Protein AF-0000000076956324 (afdb_homodimer)

pLDDT: mean 76.53, std 20.93, range [26.02, 95.88]

Organism: Aegilops tauschii subsp. strangulata (NCBI:txid200361)

Secondary structure (DSSP, 8-state):
-HHHHHHHHHTTPPP--S---S-----SSTHHHHHHHHHHHHHH-SS--HHHHHHHHHH-SSHHHHHHHHHH-S---HHHHHHHHHHHHHTT-HHHHHHHHHTS-GGG-SHHHHHHHHHHHHHTT-HHHHHHHHHH-/-HHHHHHHHHTTPPP------S-----SSTHHHHHHHHHHHHHH-SS--HHHHHHHHHH-SSHHHHHHHHHH-S---HHHHHHHHHHHHHTT-HHHHHHHHHTS-GGG-SHHHHHHHHHHHHHTT-HHHHHHHHHH-

Structure (mmCIF, N/CA/C/O backbone):
data_AF-0000000076956324-model_v1
#
loop_
_entity.id
_entity.type
_entity.pdbx_description
1 polymer 'Pentatricopeptide repeat-containing protein'
#
loop_
_atom_site.group_PDB
_atom_site.id
_atom_site.type_symbol
_atom_site.label_atom_id
_atom_site.label_alt_id
_atom_site.label_comp_id
_atom_site.label_asym_id
_atom_site.label_entity_id
_atom_site.label_seq_id
_atom_site.pdbx_PDB_ins_code
_atom_site.Cartn_x
_atom_site.Cartn_y
_atom_site.Cartn_z
_atom_site.occupancy
_atom_site.B_iso_or_equiv
_atom_site.auth_seq_id
_atom_site.auth_comp_id
_atom_site.auth_asym_id
_atom_site.auth_atom_id
_atom_site.pdbx_PDB_model_num
ATOM 1 N N . MET A 1 1 ? 14.625 23.344 3.451 1 30.69 1 MET A N 1
ATOM 2 C CA . MET A 1 1 ? 14.039 24.391 4.301 1 30.69 1 MET A CA 1
ATOM 3 C C . MET A 1 1 ? 12.781 24.969 3.664 1 30.69 1 MET A C 1
ATOM 5 O O . MET A 1 1 ? 11.766 25.156 4.344 1 30.69 1 MET A O 1
ATOM 9 N N . ALA A 1 2 ? 12.984 25.188 2.475 1 39.03 2 ALA A N 1
ATOM 10 C CA . ALA A 1 2 ? 11.953 25.906 1.737 1 39.03 2 ALA A CA 1
ATOM 11 C C . ALA A 1 2 ? 10.688 25.078 1.58 1 39.03 2 ALA A C 1
ATOM 13 O O . ALA A 1 2 ? 9.578 25.594 1.67 1 39.03 2 ALA A O 1
ATOM 14 N N . SER A 1 3 ? 11.016 23.859 1.532 1 41.19 3 SER A N 1
ATOM 15 C CA . SER A 1 3 ? 9.938 22.938 1.169 1 41.19 3 SER A CA 1
ATOM 16 C C . SER A 1 3 ? 8.969 22.719 2.328 1 41.19 3 SER A C 1
ATOM 18 O O . SER A 1 3 ? 7.754 22.734 2.133 1 41.19 3 SER A O 1
ATOM 20 N N . ARG A 1 4 ? 9.477 22.594 3.629 1 45.56 4 ARG A N 1
ATOM 21 C CA . ARG A 1 4 ? 8.633 22.562 4.82 1 45.56 4 ARG A CA 1
ATOM 22 C C . ARG A 1 4 ? 7.832 23.859 4.949 1 45.56 4 ARG A C 1
ATOM 24 O O . ARG A 1 4 ? 6.637 23.828 5.25 1 45.56 4 ARG A O 1
ATOM 31 N N . ALA A 1 5 ? 8.594 24.906 4.734 1 45.72 5 ALA A N 1
ATOM 32 C CA . ALA A 1 5 ? 7.965 26.219 4.82 1 45.72 5 ALA A CA 1
ATOM 33 C C . ALA A 1 5 ? 6.812 26.344 3.826 1 45.72 5 ALA A C 1
ATOM 35 O O . ALA A 1 5 ? 5.754 26.875 4.156 1 45.72 5 ALA A O 1
ATOM 36 N N . LEU A 1 6 ? 7.133 25.734 2.744 1 44.88 6 LEU A N 1
ATOM 37 C CA . LEU A 1 6 ? 6.113 25.844 1.709 1 44.88 6 LEU A CA 1
ATOM 38 C C . LEU A 1 6 ? 4.895 24.984 2.047 1 44.88 6 LEU A C 1
ATOM 40 O O . LEU A 1 6 ? 3.756 25.438 1.882 1 44.88 6 LEU A O 1
ATOM 44 N N . ALA A 1 7 ? 5.105 23.828 2.574 1 49.72 7 ALA A N 1
ATOM 45 C CA . ALA A 1 7 ? 3.963 23 2.963 1 49.72 7 ALA A CA 1
ATOM 46 C C . ALA A 1 7 ? 3.146 23.688 4.059 1 49.72 7 ALA A C 1
ATOM 48 O O . ALA A 1 7 ? 1.917 23.75 3.977 1 49.72 7 ALA A O 1
ATOM 49 N N . ARG A 1 8 ? 3.896 24.203 4.973 1 51.28 8 ARG A N 1
ATOM 50 C CA . ARG A 1 8 ? 3.221 24.922 6.047 1 51.28 8 ARG A CA 1
ATOM 51 C C . ARG A 1 8 ? 2.504 26.156 5.52 1 51.28 8 ARG A C 1
ATOM 53 O O . ARG A 1 8 ? 1.383 26.453 5.934 1 51.28 8 ARG A O 1
ATOM 60 N N . ALA A 1 9 ? 3.264 26.703 4.676 1 50.59 9 ALA A N 1
ATOM 61 C CA . ALA A 1 9 ? 2.66 27.906 4.109 1 50.59 9 ALA A CA 1
ATOM 62 C C . ALA A 1 9 ? 1.392 27.578 3.33 1 50.59 9 ALA A C 1
ATOM 64 O O . ALA A 1 9 ? 0.42 28.328 3.355 1 50.59 9 ALA A O 1
ATOM 65 N N . ALA A 1 10 ? 1.437 26.5 2.775 1 54.19 10 ALA A N 1
ATOM 66 C CA . ALA A 1 10 ? 0.284 26.125 1.961 1 54.19 10 ALA A CA 1
ATOM 67 C C . ALA A 1 10 ? -0.959 25.938 2.824 1 54.19 10 ALA A C 1
ATOM 69 O O . ALA A 1 10 ? -2.08 26.188 2.375 1 54.19 10 ALA A O 1
ATOM 70 N N . TRP A 1 11 ? -0.684 25.641 4.078 1 56.22 11 TRP A N 1
ATOM 71 C CA . TRP A 1 11 ? -1.81 25.547 5 1 56.22 11 TRP A CA 1
ATOM 72 C C . TRP A 1 11 ? -1.895 26.781 5.895 1 56.22 11 TRP A C 1
ATOM 74 O O . TRP A 1 11 ? -2.641 26.797 6.875 1 56.22 11 TRP A O 1
ATOM 84 N N . GLY A 1 12 ? -1.084 27.812 5.469 1 51.78 12 GLY A N 1
ATOM 85 C CA . GLY A 1 12 ? -1.039 29.031 6.273 1 51.78 12 GLY A CA 1
ATOM 86 C C . GLY A 1 12 ? -0.37 28.828 7.617 1 51.78 12 GLY A C 1
ATOM 87 O O . GLY A 1 12 ? -0.693 29.516 8.586 1 51.78 12 GLY A O 1
ATOM 88 N N . LEU A 1 13 ? 0.337 27.734 7.586 1 51.84 13 LEU A N 1
ATOM 89 C CA . LEU A 1 13 ? 0.916 27.469 8.898 1 51.84 13 LEU A CA 1
ATOM 90 C C . LEU A 1 13 ? 2.264 28.156 9.047 1 51.84 13 LEU A C 1
ATOM 92 O O . LEU A 1 13 ? 2.973 28.375 8.062 1 51.84 13 LEU A O 1
ATOM 96 N N . PRO A 1 14 ? 2.611 28.672 10.312 1 46.62 14 PRO A N 1
ATOM 97 C CA . PRO A 1 14 ? 3.898 29.312 10.578 1 46.62 14 PRO A CA 1
ATOM 98 C C . PRO A 1 14 ? 5.086 28.375 10.352 1 46.62 14 PRO A C 1
ATOM 100 O O . PRO A 1 14 ? 4.918 27.156 10.32 1 46.62 14 PRO A O 1
ATOM 103 N N . PRO A 1 15 ? 6.262 28.938 9.984 1 45.59 15 PRO A N 1
ATOM 104 C CA . PRO A 1 15 ? 7.473 28.125 9.797 1 45.59 15 PRO A CA 1
ATOM 105 C C . PRO A 1 15 ? 7.73 27.172 10.945 1 45.59 15 PRO A C 1
ATOM 107 O O . PRO A 1 15 ? 7.367 27.453 12.094 1 45.59 15 PRO A O 1
ATOM 110 N N . PRO A 1 16 ? 7.875 25.875 10.562 1 40.66 16 PRO A N 1
ATOM 111 C CA . PRO A 1 16 ? 8.117 25 11.711 1 40.66 16 PRO A CA 1
ATOM 112 C C . PRO A 1 16 ? 9.133 25.594 12.688 1 40.66 16 PRO A C 1
ATOM 114 O O . PRO A 1 16 ? 10 26.375 12.289 1 40.66 16 PRO A O 1
ATOM 117 N N . SER A 1 17 ? 8.945 25.672 13.883 1 34.75 17 SER A N 1
ATOM 118 C CA . SER A 1 17 ? 10.062 25.922 14.789 1 34.75 17 SER A CA 1
ATOM 119 C 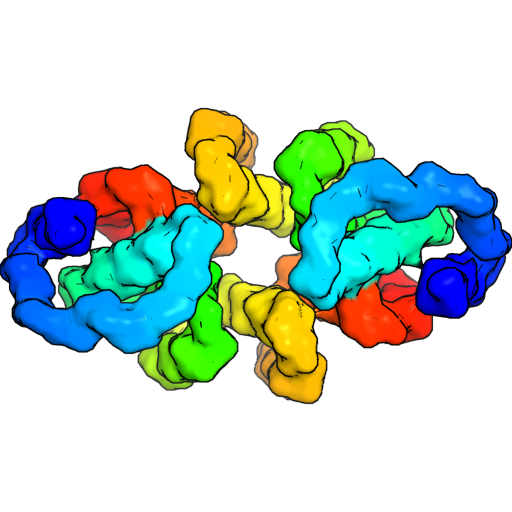C . SER A 1 17 ? 11.297 25.125 14.383 1 34.75 17 SER A C 1
ATOM 121 O O . SER A 1 17 ? 11.18 24.094 13.734 1 34.75 17 SER A O 1
ATOM 123 N N . PRO A 1 18 ? 12.547 25.75 14.484 1 30.91 18 PRO A N 1
ATOM 124 C CA . PRO A 1 18 ? 13.82 25.078 14.188 1 30.91 18 PRO A CA 1
ATOM 125 C C . PRO A 1 18 ? 13.82 23.609 14.586 1 30.91 18 PRO A C 1
ATOM 127 O O . PRO A 1 18 ? 14.883 22.984 14.625 1 30.91 18 PRO A O 1
ATOM 130 N N . PRO A 1 19 ? 12.961 22.938 14.742 1 31.84 19 PRO A N 1
ATOM 131 C CA . PRO A 1 19 ? 13.258 21.703 15.484 1 31.84 19 PRO A CA 1
ATOM 132 C C . PRO A 1 19 ? 14.516 21 14.977 1 31.84 19 PRO A C 1
ATOM 134 O O . PRO A 1 19 ? 15.047 21.359 13.922 1 31.84 19 PRO A O 1
ATOM 137 N N . ALA A 1 20 ? 14.719 19.453 15.344 1 27.98 20 ALA A N 1
ATOM 138 C CA . ALA A 1 20 ? 15.68 18.359 15.172 1 27.98 20 ALA A CA 1
ATOM 139 C C . ALA A 1 20 ? 15.945 18.094 13.695 1 27.98 20 ALA A C 1
ATOM 141 O O . ALA A 1 20 ? 15.094 17.531 13 1 27.98 20 ALA A O 1
ATOM 142 N N . SER A 1 21 ? 16.312 18.797 12.781 1 28.28 21 SER A N 1
ATOM 143 C CA . SER A 1 21 ? 17 18.844 11.492 1 28.28 21 SER A CA 1
ATOM 144 C C . SER A 1 21 ? 17.828 17.594 11.25 1 28.28 21 SER A C 1
ATOM 146 O O . SER A 1 21 ? 17.891 17.094 10.125 1 28.28 21 SER A O 1
ATOM 148 N N . LYS A 1 22 ? 18.812 17.328 12.109 1 28.12 22 LYS A N 1
ATOM 149 C CA . LYS A 1 22 ? 19.984 16.469 12.078 1 28.12 22 LYS A CA 1
ATOM 150 C C . LYS A 1 22 ? 19.578 14.992 12.016 1 28.12 22 LYS A C 1
ATOM 152 O O . LYS A 1 22 ? 20.375 14.133 11.664 1 28.12 22 LYS A O 1
ATOM 157 N N . ALA A 1 23 ? 18.781 14.641 13.094 1 26.02 23 ALA A N 1
ATOM 158 C CA . ALA A 1 23 ? 18.875 13.219 13.422 1 26.02 23 ALA A CA 1
ATOM 159 C C . ALA A 1 23 ? 18.438 12.352 12.234 1 26.02 23 ALA A C 1
ATOM 161 O O . ALA A 1 23 ? 18.375 11.125 12.344 1 26.02 23 ALA A O 1
ATOM 162 N N . LEU A 1 24 ? 17.422 12.875 11.508 1 27.08 24 LEU A N 1
ATOM 163 C CA . LEU A 1 24 ? 17.047 11.75 10.664 1 27.08 24 LEU A CA 1
ATOM 164 C C . LEU A 1 24 ? 18.203 11.344 9.758 1 27.08 24 LEU A C 1
ATOM 166 O O . LEU A 1 24 ? 18.672 12.141 8.945 1 27.08 24 LEU A O 1
ATOM 170 N N . GLY A 1 25 ? 19.188 11.047 10.266 1 28.06 25 GLY A N 1
ATOM 171 C CA . GLY A 1 25 ? 20.219 10.227 9.648 1 28.06 25 GLY A CA 1
ATOM 172 C C . GLY A 1 25 ? 19.766 9.578 8.352 1 28.06 25 GLY A C 1
ATOM 173 O O . GLY A 1 25 ? 20.094 8.422 8.086 1 28.06 25 GLY A O 1
ATOM 174 N N . VAL A 1 26 ? 18.672 10.016 7.898 1 31.19 26 VAL A N 1
ATOM 175 C CA . VAL A 1 26 ? 18.047 9.297 6.789 1 31.19 26 VAL A CA 1
ATOM 176 C C . VAL A 1 26 ? 19.047 9.156 5.641 1 31.19 26 VAL A C 1
ATOM 178 O O . VAL A 1 26 ? 19.75 10.109 5.312 1 31.19 26 VAL A O 1
ATOM 181 N N . ASN A 1 27 ? 19.531 8.172 5.441 1 31.69 27 ASN A N 1
ATOM 182 C CA . ASN A 1 27 ? 20.312 7.832 4.262 1 31.69 27 ASN A CA 1
ATOM 183 C C . ASN A 1 27 ? 19.812 8.555 3.018 1 31.69 27 ASN A C 1
ATOM 185 O O . ASN A 1 27 ? 18.609 8.789 2.877 1 31.69 27 ASN A O 1
ATOM 189 N N . ASP A 1 28 ? 20.562 9.422 2.344 1 33.44 28 ASP A N 1
ATOM 190 C CA . ASP A 1 28 ? 20.562 10.25 1.141 1 33.44 28 ASP A CA 1
ATOM 191 C C . ASP A 1 28 ? 19.688 9.633 0.048 1 33.44 28 ASP A C 1
ATOM 193 O O . ASP A 1 28 ? 19.797 10.008 -1.122 1 33.44 28 ASP A O 1
ATOM 197 N N . ASP A 1 29 ? 19.266 8.398 0.159 1 36.59 29 ASP A N 1
ATOM 198 C CA . ASP A 1 29 ? 18.641 7.988 -1.094 1 36.59 29 ASP A CA 1
ATOM 199 C C . ASP A 1 29 ? 17.297 8.68 -1.288 1 36.59 29 ASP A C 1
ATOM 201 O O . ASP A 1 29 ? 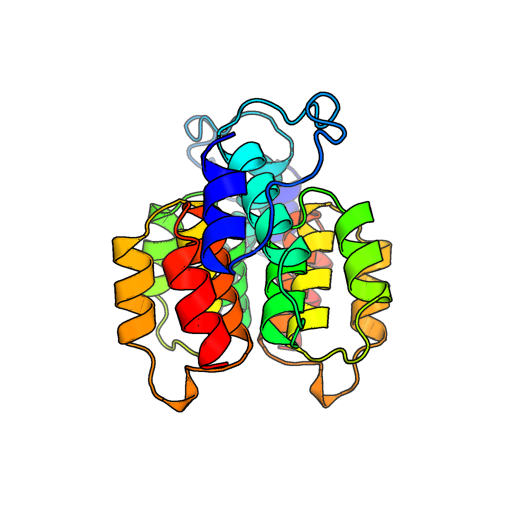16.422 8.586 -0.43 1 36.59 29 ASP A O 1
ATOM 205 N N . GLY A 1 30 ? 17.297 10.102 -1.76 1 46.28 30 GLY A N 1
ATOM 206 C CA . GLY A 1 30 ? 16.234 10.992 -2.199 1 46.28 30 GLY A CA 1
ATOM 207 C C . GLY A 1 30 ? 14.867 10.586 -1.694 1 46.28 30 GLY A C 1
ATOM 208 O O . GLY A 1 30 ? 13.977 11.422 -1.531 1 46.28 30 GLY A O 1
ATOM 209 N N . LYS A 1 31 ? 14.68 9.336 -1.238 1 55.47 31 LYS A N 1
ATOM 210 C CA . LYS A 1 31 ? 13.422 8.805 -0.719 1 55.47 31 LYS A CA 1
ATOM 211 C C . LYS A 1 31 ? 13.164 9.289 0.705 1 55.47 31 LYS A C 1
ATOM 213 O O . LYS A 1 31 ? 12.047 9.68 1.043 1 55.47 31 LYS A O 1
ATOM 218 N N . SER A 1 32 ? 14.062 9.375 1.512 1 61.38 32 SER A N 1
ATOM 219 C CA . SER A 1 32 ? 13.93 9.742 2.918 1 61.38 32 SER A CA 1
ATOM 220 C C . SER A 1 32 ? 13.555 11.211 3.072 1 61.38 32 SER A C 1
ATOM 222 O O . SER A 1 32 ? 12.719 11.562 3.91 1 61.38 32 SER A O 1
ATOM 224 N N . GLY A 1 33 ? 14.062 11.938 2.219 1 63.25 33 GLY A N 1
ATOM 225 C CA . GLY A 1 33 ? 13.742 13.359 2.311 1 63.25 33 GLY A CA 1
ATOM 226 C C . GLY A 1 33 ? 12.305 13.672 1.963 1 63.25 33 GLY A C 1
ATOM 227 O O . GLY A 1 33 ? 11.664 14.492 2.625 1 63.25 33 GLY A O 1
ATOM 228 N N . GLN A 1 34 ? 11.852 12.93 1.077 1 73.75 34 GLN A N 1
ATOM 229 C CA . GLN A 1 34 ? 10.477 13.133 0.643 1 73.75 34 GLN A CA 1
ATOM 230 C C . GLN A 1 34 ? 9.484 12.68 1.713 1 73.75 34 GLN A C 1
ATOM 232 O O . GLN A 1 34 ? 8.477 13.352 1.959 1 73.75 34 GLN A O 1
ATOM 237 N N . ALA A 1 35 ? 9.758 11.664 2.324 1 74.12 35 ALA A N 1
ATOM 238 C CA . ALA A 1 35 ? 8.906 11.156 3.4 1 74.12 35 ALA A CA 1
ATOM 239 C C . ALA A 1 35 ? 8.875 12.125 4.578 1 74.12 35 ALA A C 1
ATOM 241 O O . ALA A 1 35 ? 7.824 12.352 5.18 1 74.12 35 ALA A O 1
ATOM 242 N N . GLU A 1 36 ? 10.008 12.68 4.852 1 75.38 36 GLU A N 1
ATOM 243 C CA . GLU A 1 36 ? 10.07 13.633 5.949 1 75.38 36 GLU A CA 1
ATOM 244 C C . GLU A 1 36 ? 9.266 14.891 5.633 1 75.38 36 GLU A C 1
ATOM 246 O O . GLU A 1 36 ? 8.57 15.422 6.5 1 75.38 36 GLU A O 1
ATOM 251 N N . ARG A 1 37 ? 9.398 15.297 4.48 1 75.69 37 ARG A N 1
ATOM 252 C CA . ARG A 1 37 ? 8.633 16.469 4.062 1 75.69 37 ARG A CA 1
ATOM 253 C C . ARG A 1 37 ? 7.137 16.172 4.082 1 75.69 37 ARG A C 1
ATOM 255 O O . ARG A 1 37 ? 6.34 17.031 4.469 1 75.69 37 ARG A O 1
ATOM 262 N N . ALA A 1 38 ? 6.82 15.047 3.672 1 80.81 38 ALA A N 1
ATOM 263 C CA . ALA A 1 38 ? 5.418 14.633 3.691 1 80.81 38 ALA A CA 1
ATOM 264 C C . ALA A 1 38 ? 4.859 14.656 5.113 1 80.81 38 ALA A C 1
ATOM 266 O O . ALA A 1 38 ? 3.76 15.164 5.344 1 80.81 38 ALA A O 1
ATOM 267 N N . LEU A 1 39 ? 5.637 14.266 6.059 1 85.06 39 LEU A N 1
ATOM 268 C CA . LEU A 1 39 ? 5.168 14.188 7.438 1 85.06 39 LEU A CA 1
ATOM 269 C C . LEU A 1 39 ? 5.133 15.562 8.086 1 85.06 39 LEU A C 1
ATOM 271 O O . LEU A 1 39 ? 4.328 15.812 8.984 1 85.06 39 LEU A O 1
ATOM 275 N N . ASP A 1 40 ? 5.98 16.422 7.574 1 82.81 40 ASP A N 1
ATOM 276 C CA . ASP A 1 40 ? 5.914 17.812 8.023 1 82.81 40 ASP A CA 1
ATOM 277 C C . ASP A 1 40 ? 4.57 18.438 7.66 1 82.81 40 ASP A C 1
ATOM 279 O O . ASP A 1 40 ? 3.992 19.172 8.453 1 82.81 40 ASP A O 1
ATOM 283 N N . LEU A 1 41 ? 4.18 18.141 6.477 1 81.31 41 LEU A N 1
ATOM 284 C CA . LEU A 1 41 ? 2.887 18.656 6.043 1 81.31 41 LEU A CA 1
ATOM 285 C C . LEU A 1 41 ? 1.756 18.062 6.871 1 81.31 41 LEU A C 1
ATOM 287 O O . LEU A 1 41 ? 0.828 18.766 7.27 1 81.31 41 LEU A O 1
ATOM 291 N N . PHE A 1 42 ? 1.817 16.875 7.145 1 87.19 42 PHE A N 1
ATOM 292 C CA . PHE A 1 42 ? 0.83 16.203 7.984 1 87.19 42 PHE A CA 1
ATOM 293 C C . PHE A 1 42 ? 0.75 16.859 9.359 1 87.19 42 PHE A C 1
ATOM 295 O O . PHE A 1 42 ? -0.344 17.109 9.867 1 87.19 42 PHE A O 1
ATOM 302 N N . ASP A 1 43 ? 1.877 17.125 9.867 1 85.81 43 ASP A N 1
ATOM 303 C CA . ASP A 1 43 ? 1.927 17.719 11.203 1 85.81 43 ASP A CA 1
ATOM 304 C C . ASP A 1 43 ? 1.331 19.125 11.195 1 85.81 43 ASP A C 1
ATOM 306 O O . ASP A 1 43 ? 0.733 19.547 12.188 1 85.81 43 ASP A O 1
ATOM 310 N N . ALA A 1 44 ? 1.441 19.719 10.102 1 82.19 44 ALA A N 1
ATOM 311 C CA . ALA A 1 44 ? 1.001 21.109 9.992 1 82.19 44 ALA A CA 1
ATOM 312 C C . ALA A 1 44 ? -0.494 21.188 9.695 1 82.19 44 ALA A C 1
ATOM 314 O O . ALA A 1 44 ? -1.099 22.266 9.805 1 82.19 44 ALA A O 1
ATOM 315 N N . MET A 1 45 ? -1.14 20.125 9.398 1 82 45 MET A N 1
ATOM 316 C CA . MET A 1 45 ? -2.566 20.141 9.094 1 82 45 MET A CA 1
ATOM 317 C C . MET A 1 45 ? -3.389 20.453 10.336 1 82 45 MET A C 1
ATOM 319 O O . MET A 1 45 ? -3.143 19.906 11.414 1 82 45 MET A O 1
ATOM 323 N N . PRO A 1 46 ? -4.27 21.375 10.18 1 77.38 46 PRO A N 1
ATOM 324 C CA . PRO A 1 46 ? -5.066 21.781 11.344 1 77.38 46 PRO A CA 1
ATOM 325 C C . PRO A 1 46 ? -5.973 20.672 11.852 1 77.38 46 PRO A C 1
ATOM 327 O O . PRO A 1 46 ? -6.195 20.547 13.055 1 77.38 46 PRO A O 1
ATOM 330 N N . SER A 1 47 ? -6.57 19.984 10.984 1 83.19 47 SER A N 1
ATOM 331 C CA . SER A 1 47 ? -7.383 18.812 11.281 1 83.19 47 SER A CA 1
ATOM 332 C C . SER A 1 47 ? -6.969 17.625 10.422 1 83.19 47 SER A C 1
ATOM 334 O O . SER A 1 47 ? -6.574 17.781 9.266 1 83.19 47 SER A O 1
ATOM 336 N N . LYS A 1 48 ? -6.93 16.547 11.125 1 86.62 48 LYS A N 1
ATOM 337 C CA . LYS A 1 48 ? -6.531 15.344 10.414 1 86.62 48 LYS A CA 1
ATOM 338 C C . LYS A 1 48 ? -7.719 14.398 10.219 1 86.62 48 LYS A C 1
ATOM 340 O O . LYS A 1 48 ? -8.258 13.867 11.195 1 86.62 48 LYS A O 1
ATOM 345 N N . ASN A 1 49 ? -8.125 14.344 8.984 1 87.56 49 ASN A N 1
ATOM 346 C CA . ASN A 1 49 ? -9.164 13.359 8.695 1 87.56 49 ASN A CA 1
ATOM 347 C C . ASN A 1 49 ? -8.578 11.977 8.43 1 87.56 49 ASN A C 1
ATOM 349 O O . ASN A 1 49 ? -7.371 11.773 8.578 1 87.56 49 ASN A O 1
ATOM 353 N N . GLN A 1 50 ? -9.398 11.023 8.055 1 90.06 50 GLN A N 1
ATOM 354 C CA . GLN A 1 50 ? -8.945 9.641 7.895 1 90.06 50 GLN A CA 1
ATOM 355 C C . GLN A 1 50 ? -7.941 9.523 6.754 1 90.06 50 GLN A C 1
ATOM 357 O O . GLN A 1 50 ? -6.969 8.773 6.852 1 90.06 50 GLN A O 1
ATOM 362 N N . VAL A 1 51 ? -8.188 10.25 5.719 1 91.19 51 VAL A N 1
ATOM 363 C CA . VAL A 1 51 ? -7.316 10.18 4.551 1 91.19 51 VAL A CA 1
ATOM 364 C C . VAL A 1 51 ? -5.934 10.734 4.906 1 91.19 51 VAL A C 1
ATOM 366 O O . VAL A 1 51 ? -4.914 10.148 4.531 1 91.19 51 VAL A O 1
ATOM 369 N N . ALA A 1 52 ? -5.891 11.805 5.676 1 89.44 52 ALA A N 1
ATOM 370 C CA . ALA A 1 52 ? -4.625 12.406 6.086 1 89.44 52 ALA A CA 1
ATOM 371 C C . ALA A 1 52 ? -3.842 11.461 6.996 1 89.44 52 ALA A C 1
ATOM 373 O O . ALA A 1 52 ? -2.627 11.312 6.852 1 89.44 52 ALA A O 1
ATOM 374 N N . TRP A 1 53 ? -4.555 10.828 7.887 1 93.12 53 TRP A N 1
ATOM 375 C CA . TRP A 1 53 ? -3.912 9.867 8.773 1 93.12 53 TRP A CA 1
ATOM 376 C C . TRP A 1 53 ? -3.344 8.695 7.984 1 93.12 53 TRP A C 1
ATOM 378 O O . TRP A 1 53 ? -2.209 8.273 8.219 1 93.12 53 TRP A O 1
ATOM 388 N N . ASN A 1 54 ? -4.133 8.211 7.059 1 92.31 54 ASN A N 1
ATOM 389 C CA . ASN A 1 54 ? -3.652 7.098 6.246 1 92.31 54 ASN A CA 1
ATOM 390 C C . ASN A 1 54 ? -2.451 7.5 5.398 1 92.31 54 ASN A C 1
ATOM 392 O O . ASN A 1 54 ? -1.533 6.703 5.195 1 92.31 54 ASN A O 1
ATOM 396 N N . ALA A 1 55 ? -2.451 8.703 4.891 1 91.56 55 ALA A N 1
ATOM 397 C CA . ALA A 1 55 ? -1.297 9.195 4.141 1 91.56 55 ALA A CA 1
ATOM 398 C C . ALA A 1 55 ? -0.058 9.273 5.027 1 91.56 55 ALA A C 1
ATOM 400 O O . ALA A 1 55 ? 1.05 8.961 4.582 1 91.56 55 ALA A O 1
ATOM 401 N N . ALA A 1 56 ? -0.244 9.688 6.25 1 92.44 56 ALA A N 1
ATOM 402 C CA . ALA A 1 56 ? 0.871 9.727 7.195 1 92.44 56 ALA A CA 1
ATOM 403 C C . ALA A 1 56 ? 1.435 8.336 7.445 1 92.44 56 ALA A C 1
ATOM 405 O O . ALA A 1 56 ? 2.65 8.156 7.555 1 92.44 56 ALA A O 1
ATOM 406 N N . LEU A 1 57 ? 0.557 7.324 7.547 1 93.88 57 LEU A N 1
ATOM 407 C CA . LEU A 1 57 ? 0.998 5.945 7.711 1 93.88 57 LEU A CA 1
ATOM 408 C C . LEU A 1 57 ? 1.845 5.5 6.527 1 93.88 57 LEU A C 1
ATOM 410 O O . LEU A 1 57 ? 2.912 4.906 6.707 1 93.88 57 LEU A O 1
ATOM 414 N N . VAL A 1 58 ? 1.391 5.82 5.316 1 91.38 58 VAL A N 1
ATOM 415 C CA . VAL A 1 58 ? 2.068 5.445 4.082 1 91.38 58 VAL A CA 1
ATOM 416 C C . VAL A 1 58 ? 3.457 6.078 4.039 1 91.38 58 VAL A C 1
ATOM 418 O O . VAL A 1 58 ? 4.418 5.457 3.578 1 91.38 58 VAL A O 1
ATOM 421 N N . ASP A 1 59 ? 3.623 7.277 4.57 1 88.12 59 ASP A N 1
ATOM 422 C CA . ASP A 1 59 ? 4.844 8.062 4.391 1 88.12 59 ASP A CA 1
ATOM 423 C C . ASP A 1 59 ? 5.738 7.969 5.621 1 88.12 59 ASP A C 1
ATOM 425 O O . ASP A 1 59 ? 6.82 8.562 5.652 1 88.12 59 ASP A O 1
ATOM 429 N N . ALA A 1 60 ? 5.16 7.141 6.59 1 88.81 60 ALA A N 1
ATOM 430 C CA . ALA A 1 60 ? 5.992 6.949 7.777 1 88.81 60 ALA A CA 1
ATOM 431 C C . ALA A 1 60 ? 7.332 6.316 7.41 1 88.81 60 ALA A C 1
ATOM 433 O O . ALA A 1 60 ? 7.379 5.305 6.707 1 88.81 60 ALA A O 1
ATOM 434 N N . GLY A 1 61 ? 8.391 6.809 7.785 1 79.38 61 GLY A N 1
ATOM 435 C CA . GLY A 1 61 ? 9.727 6.344 7.43 1 79.38 61 GLY A CA 1
ATOM 436 C C . GLY A 1 61 ? 10.203 5.188 8.289 1 79.38 61 GLY A C 1
ATOM 437 O O . GLY A 1 61 ? 11.156 4.492 7.93 1 79.38 61 GLY A O 1
ATOM 438 N N . ARG A 1 62 ? 9.602 5.047 9.484 1 85.44 62 ARG A N 1
ATOM 439 C CA . ARG A 1 62 ? 9.984 3.977 10.398 1 85.44 62 ARG A CA 1
ATOM 440 C C . ARG A 1 62 ? 8.75 3.262 10.945 1 85.44 62 ARG A C 1
ATOM 442 O O . ARG A 1 62 ? 7.691 3.869 11.102 1 85.44 62 ARG A O 1
ATOM 449 N N . THR A 1 63 ? 8.992 2.01 11.211 1 89.31 63 THR A N 1
ATOM 450 C CA . THR A 1 63 ? 7.918 1.191 11.758 1 89.31 63 THR A CA 1
ATOM 451 C C . THR A 1 63 ? 7.387 1.795 13.055 1 89.31 63 THR A C 1
ATOM 453 O O . THR A 1 63 ? 6.172 1.851 13.266 1 89.31 63 THR A O 1
ATOM 456 N N . GLU A 1 64 ? 8.266 2.273 13.906 1 90.94 64 GLU A N 1
ATOM 457 C CA . GLU A 1 64 ? 7.859 2.848 15.188 1 90.94 64 GLU A CA 1
ATOM 458 C C . GLU A 1 64 ? 7.012 4.098 14.984 1 90.94 64 GLU A C 1
ATOM 460 O O . GLU A 1 64 ? 6.062 4.34 15.734 1 90.94 64 GLU A O 1
ATOM 465 N N . GLN A 1 65 ? 7.328 4.832 14.062 1 91.25 65 GLN A N 1
ATOM 466 C CA . GLN A 1 65 ? 6.562 6.031 13.75 1 91.25 65 GLN A CA 1
ATOM 467 C C . GLN A 1 65 ? 5.172 5.676 13.227 1 91.25 65 GLN A C 1
ATOM 469 O O . GLN A 1 65 ? 4.176 6.281 13.625 1 91.25 65 GLN A O 1
ATOM 474 N N . ALA A 1 66 ? 5.117 4.711 12.383 1 94.38 66 ALA A N 1
ATOM 475 C CA . ALA A 1 66 ? 3.834 4.262 11.859 1 94.38 66 ALA A CA 1
ATOM 476 C C . ALA A 1 66 ? 2.941 3.719 12.969 1 94.38 66 ALA A C 1
ATOM 478 O O . ALA A 1 66 ? 1.743 4.004 13.008 1 94.38 66 ALA A O 1
ATOM 479 N N . LEU A 1 67 ? 3.57 2.986 13.883 1 94.94 67 LEU A N 1
ATOM 480 C CA . LEU A 1 67 ? 2.822 2.436 15.008 1 94.94 67 LEU A CA 1
ATOM 481 C C . LEU A 1 67 ? 2.283 3.549 15.898 1 94.94 67 LEU A C 1
ATOM 483 O O . LEU A 1 67 ? 1.167 3.453 16.406 1 94.94 67 LEU A O 1
ATOM 487 N N . SER A 1 68 ? 3.057 4.555 16.078 1 95.19 68 SER A N 1
ATOM 488 C CA . SER A 1 68 ? 2.611 5.703 16.859 1 95.19 68 SER A CA 1
ATOM 489 C C . SER A 1 68 ? 1.432 6.402 16.203 1 95.19 68 SER A C 1
ATOM 491 O O . SER A 1 68 ? 0.436 6.715 16.859 1 95.19 68 SER A O 1
ATOM 493 N N . PHE A 1 69 ? 1.523 6.629 14.891 1 95.12 69 PHE A N 1
ATOM 494 C CA . PHE A 1 69 ? 0.42 7.23 14.156 1 95.12 69 PHE A CA 1
ATOM 495 C C . PHE A 1 69 ? -0.834 6.371 14.258 1 95.12 69 PHE A C 1
ATOM 497 O O . PHE A 1 69 ? -1.911 6.875 14.586 1 95.12 69 PHE A O 1
ATOM 504 N N . PHE A 1 70 ? -0.637 5.109 14.062 1 95.88 70 PHE A N 1
ATOM 505 C CA . PHE A 1 70 ? -1.757 4.176 14.094 1 95.88 70 PHE A CA 1
ATOM 506 C C . PHE A 1 70 ? -2.457 4.211 15.445 1 95.88 70 PHE A C 1
ATOM 508 O O . PHE A 1 70 ? -3.688 4.18 15.516 1 95.88 70 PHE A O 1
ATOM 515 N N . SER A 1 71 ? -1.689 4.32 16.469 1 95.38 71 SER A N 1
ATOM 516 C CA . SER A 1 71 ? -2.244 4.355 17.812 1 95.38 71 SER A CA 1
ATOM 517 C C . SER A 1 71 ? -2.988 5.66 18.078 1 95.38 71 SER A C 1
ATOM 519 O O . SER A 1 71 ? -3.969 5.684 18.828 1 95.38 71 SER A O 1
ATOM 521 N N . GLU A 1 72 ? -2.625 6.707 17.5 1 94.62 72 GLU A N 1
ATOM 522 C CA . GLU A 1 72 ? -3.193 8.031 17.734 1 94.62 72 GLU A CA 1
ATOM 523 C C . GLU A 1 72 ? -4.477 8.227 16.922 1 94.62 72 GLU A C 1
ATOM 525 O O . GLU A 1 72 ? -5.277 9.109 17.234 1 94.62 72 GLU A O 1
ATOM 530 N N . MET A 1 73 ? -4.637 7.43 15.906 1 94.38 73 MET A N 1
ATOM 531 C CA . MET A 1 73 ? -5.84 7.555 15.086 1 94.38 73 MET A CA 1
ATOM 532 C C . MET A 1 73 ? -7.086 7.234 15.898 1 94.38 73 MET A C 1
ATOM 534 O O . MET A 1 73 ? -7.18 6.168 16.5 1 94.38 73 MET A O 1
ATOM 538 N N . SER A 1 74 ? -8.031 8.117 15.852 1 92.19 74 SER A N 1
ATOM 539 C CA . SER A 1 74 ? -9.266 7.922 16.594 1 92.19 74 SER A CA 1
ATOM 540 C C . SER A 1 74 ? -10.172 6.898 15.914 1 92.19 74 SER A C 1
ATOM 542 O O . SER A 1 74 ? -10.898 6.16 16.578 1 92.19 74 SER A O 1
ATOM 544 N N . LYS A 1 75 ? -10.133 6.887 14.609 1 90.88 75 LYS A N 1
ATOM 545 C CA . LYS A 1 75 ? -10.906 5.934 13.812 1 90.88 75 LYS A CA 1
ATOM 546 C C . LYS A 1 75 ? -10.016 5.219 12.797 1 90.88 75 LYS A C 1
ATOM 548 O O . LYS A 1 75 ? -9.297 5.859 12.031 1 90.88 75 LYS A O 1
ATOM 553 N N . LYS A 1 76 ? -10.086 3.93 12.953 1 90.69 76 LYS A N 1
ATOM 554 C CA . LYS A 1 76 ? -9.352 3.088 12.016 1 90.69 76 LYS A CA 1
ATOM 555 C C . LYS A 1 76 ? -10.297 2.352 11.078 1 90.69 76 LYS A C 1
ATOM 557 O O . LYS A 1 76 ? -11.359 1.878 11.492 1 90.69 76 LYS A O 1
ATOM 562 N N . ASN A 1 77 ? -9.914 2.357 9.875 1 87.44 77 ASN A N 1
ATOM 563 C CA . ASN A 1 77 ? -10.711 1.655 8.875 1 87.44 77 ASN A CA 1
ATOM 564 C C . ASN A 1 77 ? -9.859 0.67 8.078 1 87.44 77 ASN A C 1
ATOM 566 O O . ASN A 1 77 ? -8.711 0.402 8.43 1 87.44 77 ASN A O 1
ATOM 570 N N . ALA A 1 78 ? -10.422 0.089 7.082 1 87.69 78 ALA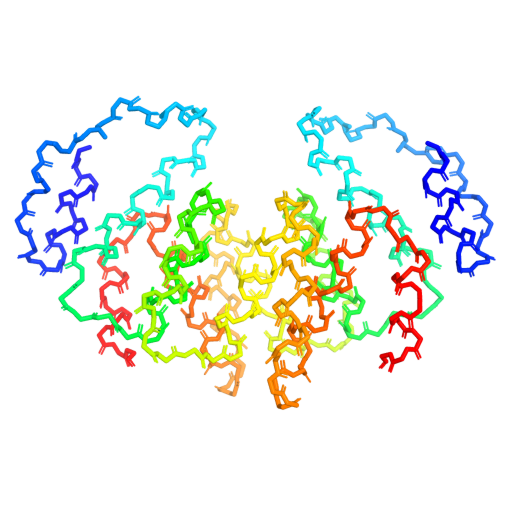 A N 1
ATOM 571 C CA . ALA A 1 78 ? -9.742 -0.945 6.305 1 87.69 78 ALA A CA 1
ATOM 572 C C . ALA A 1 78 ? -8.445 -0.417 5.703 1 87.69 78 ALA A C 1
ATOM 574 O O . ALA A 1 78 ? -7.449 -1.14 5.633 1 87.69 78 ALA A O 1
ATOM 575 N N . ALA A 1 79 ? -8.461 0.839 5.281 1 90.75 79 ALA A N 1
ATOM 576 C CA . ALA A 1 79 ? -7.266 1.439 4.695 1 90.75 79 ALA A CA 1
ATOM 577 C C . ALA A 1 79 ? -6.152 1.563 5.73 1 90.75 79 ALA A C 1
ATOM 579 O O . ALA A 1 79 ? -4.977 1.352 5.414 1 90.75 79 ALA A O 1
ATOM 580 N N . SER A 1 80 ? -6.512 1.896 6.973 1 93.44 80 SER A N 1
ATOM 581 C CA . SER A 1 80 ? -5.527 2.023 8.039 1 93.44 80 SER A CA 1
ATOM 582 C C . SER A 1 80 ? -4.828 0.693 8.312 1 93.44 80 SER A C 1
ATOM 584 O O . SER A 1 80 ? -3.598 0.626 8.336 1 93.44 80 SER A O 1
ATOM 586 N N . TYR A 1 81 ? -5.652 -0.325 8.43 1 92.62 81 TYR A N 1
ATOM 587 C CA . TYR A 1 81 ? -5.113 -1.648 8.727 1 92.62 81 TYR A CA 1
ATOM 588 C C . TYR A 1 81 ? -4.301 -2.178 7.551 1 92.62 81 TYR A C 1
ATOM 590 O O . TYR A 1 81 ? -3.217 -2.734 7.738 1 92.62 81 TYR A O 1
ATOM 598 N N . THR A 1 82 ? -4.836 -1.964 6.355 1 91.75 82 THR A N 1
ATOM 599 C CA . THR A 1 82 ? -4.133 -2.428 5.164 1 91.75 82 THR A CA 1
ATOM 600 C C . THR A 1 82 ? -2.756 -1.776 5.062 1 91.75 82 THR A C 1
ATOM 602 O O . THR A 1 82 ? -1.764 -2.453 4.789 1 91.75 82 THR A O 1
ATOM 605 N N . THR A 1 83 ? -2.73 -0.49 5.25 1 92.88 83 THR A N 1
ATOM 606 C CA . THR A 1 83 ? -1.481 0.26 5.172 1 92.88 83 THR A CA 1
ATOM 607 C C . THR A 1 83 ? -0.491 -0.227 6.227 1 92.88 83 THR A C 1
ATOM 609 O O . THR A 1 83 ? 0.695 -0.399 5.938 1 92.88 83 THR A O 1
ATOM 612 N N . MET A 1 84 ? -0.964 -0.48 7.398 1 94.06 84 MET A N 1
ATOM 613 C CA . MET A 1 84 ? -0.098 -0.92 8.492 1 94.06 84 MET A CA 1
ATOM 614 C C . MET A 1 84 ? 0.439 -2.322 8.227 1 94.06 84 MET A C 1
ATOM 616 O O . MET A 1 84 ? 1.636 -2.574 8.383 1 94.06 84 MET A O 1
ATOM 620 N N . ILE A 1 85 ? -0.468 -3.213 7.797 1 92.06 85 ILE A N 1
ATOM 621 C CA . ILE A 1 85 ? -0.047 -4.582 7.52 1 92.06 85 ILE A CA 1
ATOM 622 C C . ILE A 1 85 ? 0.973 -4.59 6.383 1 92.06 85 ILE A C 1
ATOM 624 O O . ILE A 1 85 ? 2.002 -5.266 6.469 1 92.06 85 ILE A O 1
ATOM 628 N N . GLY A 1 86 ? 0.675 -3.832 5.324 1 91 86 GLY A N 1
ATOM 629 C CA . GLY A 1 86 ? 1.625 -3.713 4.227 1 91 86 GLY A CA 1
ATOM 630 C C . GLY A 1 86 ? 2.979 -3.186 4.664 1 91 86 GLY A C 1
ATOM 631 O O . GLY A 1 86 ? 4.016 -3.727 4.281 1 91 86 GLY A O 1
ATOM 632 N N . GLY A 1 87 ? 2.969 -2.113 5.469 1 89.75 87 GLY A N 1
ATOM 633 C CA . GLY A 1 87 ? 4.207 -1.551 5.98 1 89.75 87 GLY A CA 1
ATOM 634 C C . GLY A 1 87 ? 4.988 -2.518 6.852 1 89.75 87 GLY A C 1
ATOM 635 O O . GLY A 1 87 ? 6.207 -2.631 6.723 1 89.75 87 GLY A O 1
ATOM 636 N N . LEU A 1 88 ? 4.316 -3.229 7.688 1 90.5 88 LEU A N 1
ATOM 637 C CA . LEU A 1 88 ? 4.949 -4.199 8.57 1 90.5 88 LEU A CA 1
ATOM 638 C C . LEU A 1 88 ? 5.547 -5.352 7.777 1 90.5 88 LEU A C 1
ATOM 640 O O . LEU A 1 88 ? 6.594 -5.891 8.141 1 90.5 88 LEU A O 1
ATOM 644 N N . SER A 1 89 ? 4.852 -5.688 6.684 1 85 89 SER A N 1
ATOM 645 C CA . SER A 1 89 ? 5.359 -6.734 5.801 1 85 89 SER A CA 1
ATOM 646 C C . SER A 1 89 ? 6.699 -6.34 5.191 1 85 89 SER A C 1
ATOM 648 O O . SER A 1 89 ? 7.625 -7.148 5.141 1 85 89 SER A O 1
ATOM 650 N N . HIS A 1 90 ? 6.836 -5.098 4.809 1 83.56 90 HIS A N 1
ATOM 651 C CA . HIS A 1 90 ? 8.062 -4.609 4.191 1 83.56 90 HIS A CA 1
ATOM 652 C C . HIS A 1 90 ? 9.18 -4.477 5.219 1 83.56 90 HIS A C 1
ATOM 654 O O . HIS A 1 90 ? 10.359 -4.641 4.887 1 83.56 90 HIS A O 1
ATOM 660 N N . ALA A 1 91 ? 8.75 -4.27 6.438 1 83.81 91 ALA A N 1
ATOM 661 C CA . ALA A 1 91 ? 9.727 -4.117 7.516 1 83.81 91 ALA A CA 1
ATOM 662 C C . ALA A 1 91 ? 10.047 -5.461 8.156 1 83.81 91 ALA A C 1
ATOM 664 O O . ALA A 1 91 ? 10.852 -5.535 9.094 1 83.81 91 ALA A O 1
ATOM 665 N N . ARG A 1 92 ? 9.406 -6.551 7.711 1 85.25 92 ARG A N 1
ATOM 666 C CA . ARG A 1 92 ? 9.609 -7.922 8.172 1 85.25 92 ARG A CA 1
ATOM 667 C C . ARG A 1 92 ? 9.195 -8.078 9.633 1 85.25 92 ARG A C 1
ATOM 669 O O . ARG A 1 92 ? 9.797 -8.852 10.375 1 85.25 92 ARG A O 1
ATOM 676 N N . ALA A 1 93 ? 8.305 -7.129 10.016 1 90.56 93 ALA A N 1
ATOM 677 C CA . ALA A 1 93 ? 7.684 -7.27 11.328 1 90.56 93 ALA A CA 1
ATOM 678 C C . ALA A 1 93 ? 6.52 -8.258 11.281 1 90.56 93 ALA A C 1
ATOM 680 O O . ALA A 1 93 ? 5.367 -7.883 11.508 1 90.56 93 ALA A O 1
ATOM 681 N N . VAL A 1 94 ? 6.805 -9.516 11.156 1 88.88 94 VAL A N 1
ATOM 682 C CA . VAL A 1 94 ? 5.887 -10.586 10.773 1 88.88 94 VAL A CA 1
ATOM 683 C C . VAL A 1 94 ? 4.867 -10.812 11.891 1 88.88 94 VAL A C 1
ATOM 685 O O . VAL A 1 94 ? 3.662 -10.883 11.625 1 88.88 94 VAL A O 1
ATOM 688 N N . THR A 1 95 ? 5.34 -10.867 13.094 1 91.62 95 THR A N 1
ATOM 689 C CA . THR A 1 95 ? 4.445 -11.156 14.211 1 91.62 95 THR A CA 1
ATOM 690 C C . THR A 1 95 ? 3.424 -10.039 14.391 1 91.62 95 THR A C 1
ATOM 692 O O . THR A 1 95 ? 2.23 -10.305 14.547 1 91.62 95 THR A O 1
ATOM 695 N N . THR A 1 96 ? 3.914 -8.844 14.312 1 92.5 96 THR A N 1
ATOM 696 C CA . THR A 1 96 ? 3.029 -7.695 14.477 1 92.5 96 THR A CA 1
ATOM 697 C C . THR A 1 96 ? 2.023 -7.617 13.336 1 92.5 96 THR A C 1
ATOM 699 O O . THR A 1 96 ? 0.851 -7.305 13.555 1 92.5 96 THR A O 1
ATOM 702 N N . ALA A 1 97 ? 2.443 -7.898 12.133 1 93.75 97 ALA A N 1
ATOM 703 C CA . ALA A 1 97 ? 1.555 -7.898 10.969 1 93.75 97 ALA A CA 1
ATOM 704 C C . ALA A 1 97 ? 0.444 -8.938 11.133 1 93.75 97 ALA A C 1
ATOM 706 O O . ALA A 1 97 ? -0.723 -8.648 10.852 1 93.75 97 ALA A O 1
ATOM 707 N N . HIS A 1 98 ? 0.774 -10.102 11.68 1 92.19 98 HIS A N 1
ATOM 708 C CA . HIS A 1 98 ? -0.21 -11.156 11.883 1 92.19 98 HIS A CA 1
ATOM 709 C C . HIS A 1 98 ? -1.231 -10.766 12.938 1 92.19 98 HIS A C 1
ATOM 711 O O . HIS A 1 98 ? -2.426 -11.039 12.789 1 92.19 98 HIS A O 1
ATOM 717 N N . ARG A 1 99 ? -0.701 -10.203 13.891 1 93.5 99 ARG A N 1
ATOM 718 C CA . ARG A 1 99 ? -1.585 -9.789 14.977 1 93.5 99 ARG A CA 1
ATOM 719 C C . ARG A 1 99 ? -2.598 -8.758 14.492 1 93.5 99 ARG A C 1
ATOM 721 O O . ARG A 1 99 ? -3.783 -8.844 14.82 1 93.5 99 ARG A O 1
ATOM 728 N N . LEU A 1 100 ? -2.156 -7.859 13.773 1 93.5 100 LEU A N 1
ATOM 729 C CA . LEU A 1 100 ? -3.051 -6.828 13.25 1 93.5 100 LEU A CA 1
ATOM 730 C C . LEU A 1 100 ? -4.078 -7.434 12.305 1 93.5 100 LEU A C 1
ATOM 732 O O . LEU A 1 100 ? -5.258 -7.062 12.344 1 93.5 100 LEU A O 1
ATOM 736 N N . PHE A 1 101 ? -3.607 -8.359 11.508 1 93.31 101 PHE A N 1
ATOM 737 C CA . PHE A 1 101 ? -4.508 -9.016 10.562 1 93.31 101 PHE A CA 1
ATOM 738 C C . PHE A 1 101 ? -5.586 -9.797 11.297 1 93.31 101 PHE A C 1
ATOM 740 O O . PHE A 1 101 ? -6.754 -9.781 10.898 1 93.31 101 PHE A O 1
ATOM 747 N N . ASP A 1 102 ? -5.203 -10.383 12.352 1 91.75 102 ASP A N 1
ATOM 748 C CA . ASP A 1 102 ? -6.129 -11.195 13.133 1 91.75 102 ASP A CA 1
ATOM 749 C C . ASP A 1 102 ? -7.156 -10.312 13.852 1 91.75 102 ASP A C 1
ATOM 751 O O . ASP A 1 102 ? -8.242 -10.781 14.203 1 91.75 102 ASP A O 1
ATOM 755 N N . GLN A 1 103 ? -6.891 -9.094 14.008 1 91.25 103 GLN A N 1
ATOM 756 C CA . GLN A 1 103 ? -7.75 -8.18 14.75 1 91.25 103 GLN A CA 1
ATOM 757 C C . GLN A 1 103 ? -8.742 -7.48 13.828 1 91.25 103 GLN A C 1
ATOM 759 O O . GLN A 1 103 ? -9.633 -6.773 14.289 1 91.25 103 GLN A O 1
ATOM 764 N N . LEU A 1 104 ? -8.594 -7.695 12.555 1 90.38 104 LEU A N 1
ATOM 765 C CA . LEU A 1 104 ? -9.531 -7.066 11.625 1 90.38 104 LEU A CA 1
ATOM 766 C C . LEU A 1 104 ? -10.938 -7.609 11.82 1 90.38 104 LEU A C 1
ATOM 768 O O . LEU A 1 104 ? -11.125 -8.812 12.047 1 90.38 104 LEU A O 1
ATOM 772 N N . PRO A 1 105 ? -11.898 -6.652 11.844 1 84.12 105 PRO A N 1
ATOM 773 C CA . PRO A 1 105 ? -13.266 -7.18 11.727 1 84.12 105 PRO A CA 1
ATOM 774 C C . PRO A 1 105 ? -13.484 -7.961 10.43 1 84.12 105 PRO A C 1
ATOM 776 O O . PRO A 1 105 ? -12.672 -7.867 9.508 1 84.12 105 PRO A O 1
ATOM 779 N N . LEU A 1 106 ? -14.523 -8.68 10.305 1 81.06 106 LEU A N 1
ATOM 780 C CA . LEU A 1 106 ? -14.789 -9.539 9.156 1 81.06 106 LEU A CA 1
ATOM 781 C C . LEU A 1 106 ? -14.812 -8.734 7.859 1 81.06 106 LEU A C 1
ATOM 783 O O . LEU A 1 106 ? -14.281 -9.172 6.84 1 81.06 106 LEU A O 1
ATOM 787 N N . ASP A 1 107 ? -15.391 -7.539 7.973 1 79.31 107 ASP A N 1
ATOM 788 C CA . ASP A 1 107 ? -15.469 -6.699 6.781 1 79.31 107 ASP A CA 1
ATOM 789 C C . ASP A 1 107 ? -14.125 -6.047 6.48 1 79.31 107 ASP A C 1
ATOM 791 O O . ASP A 1 107 ? -13.938 -5.457 5.414 1 79.31 107 ASP A O 1
ATOM 795 N N . GLY A 1 108 ? -13.219 -6.32 7.41 1 85.69 108 GLY A N 1
ATOM 796 C CA . GLY A 1 108 ? -11.875 -5.801 7.211 1 85.69 108 GLY A CA 1
ATOM 797 C C . GLY A 1 108 ? -11.008 -6.703 6.355 1 85.69 108 GLY A C 1
ATOM 798 O O . GLY A 1 108 ? -9.969 -6.277 5.855 1 85.69 108 GLY A O 1
ATOM 799 N N . HIS A 1 109 ? -11.531 -7.965 6.223 1 87.94 109 HIS A N 1
ATOM 800 C CA . HIS A 1 109 ? -10.852 -8.906 5.344 1 87.94 109 HIS A CA 1
ATOM 801 C C . HIS A 1 109 ? -11.32 -8.75 3.898 1 87.94 109 HIS A C 1
ATOM 803 O O . HIS A 1 109 ? -12.273 -9.406 3.477 1 87.94 109 HIS A O 1
ATOM 809 N N . ASN A 1 110 ? -10.633 -7.898 3.236 1 87 110 ASN A N 1
ATOM 810 C CA . ASN A 1 110 ? -10.961 -7.594 1.85 1 87 110 ASN A CA 1
ATOM 811 C C . ASN A 1 110 ? -9.766 -7.789 0.93 1 87 110 ASN A C 1
ATOM 813 O O . ASN A 1 110 ? -8.703 -8.242 1.372 1 87 110 ASN A O 1
ATOM 817 N N . VAL A 1 111 ? -9.938 -7.496 -0.299 1 88.5 111 VAL A N 1
ATOM 818 C CA . VAL A 1 111 ? -8.914 -7.793 -1.293 1 88.5 111 VAL A CA 1
ATOM 819 C C . VAL A 1 111 ? -7.621 -7.066 -0.932 1 88.5 111 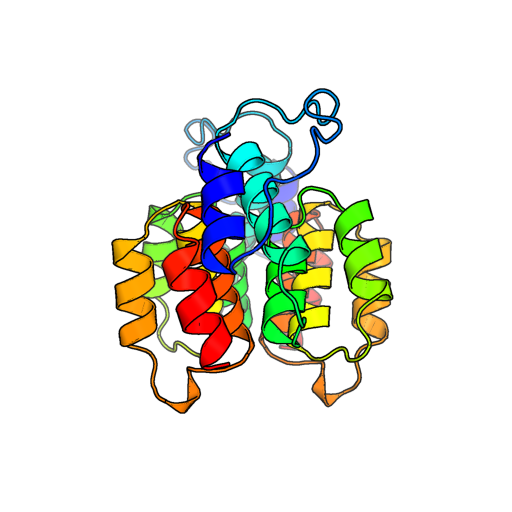VAL A C 1
ATOM 821 O O . VAL A 1 111 ? -6.527 -7.586 -1.164 1 88.5 111 VAL A O 1
ATOM 824 N N . PHE A 1 112 ? -7.688 -5.898 -0.323 1 90.62 112 PHE A N 1
ATOM 825 C CA . PHE A 1 112 ? -6.504 -5.121 0.025 1 90.62 112 PHE A CA 1
ATOM 826 C C . PHE A 1 112 ? -5.723 -5.797 1.146 1 90.62 112 PHE A C 1
ATOM 828 O O . PHE A 1 112 ? -4.504 -5.973 1.047 1 90.62 112 PHE A O 1
ATOM 835 N N . THR A 1 113 ? -6.461 -6.285 2.158 1 91.62 113 THR A N 1
ATOM 836 C CA . THR A 1 113 ? -5.77 -6.875 3.299 1 91.62 113 THR A CA 1
ATOM 837 C C . THR A 1 113 ? -5.27 -8.273 2.961 1 91.62 113 THR A C 1
ATOM 839 O O . THR A 1 113 ? -4.188 -8.672 3.396 1 91.62 113 THR A O 1
ATOM 842 N N . TRP A 1 114 ? -6.086 -8.984 2.162 1 90.88 114 TRP A N 1
ATOM 843 C CA . TRP A 1 114 ? -5.613 -10.297 1.726 1 90.88 114 TRP A CA 1
ATOM 844 C C . TRP A 1 114 ? -4.371 -10.164 0.851 1 90.88 114 TRP A C 1
ATOM 846 O O . TRP A 1 114 ? -3.436 -10.961 0.965 1 90.88 114 TRP A O 1
ATOM 856 N N . THR A 1 115 ? -4.352 -9.188 0.014 1 90.12 115 THR A N 1
ATOM 857 C CA . THR A 1 115 ? -3.191 -8.922 -0.834 1 90.12 115 THR A CA 1
ATOM 858 C C . THR A 1 115 ? -1.966 -8.594 0.012 1 90.12 115 THR A C 1
ATOM 860 O O . THR A 1 115 ? -0.871 -9.094 -0.251 1 90.12 115 THR A O 1
ATOM 863 N N . ALA A 1 116 ? -2.158 -7.734 1.008 1 91.25 116 ALA A N 1
ATOM 864 C CA . ALA A 1 116 ? -1.054 -7.367 1.89 1 91.25 116 ALA A CA 1
ATOM 865 C C . ALA A 1 116 ? -0.497 -8.594 2.609 1 91.25 116 ALA A C 1
ATOM 867 O O . ALA A 1 116 ? 0.72 -8.742 2.738 1 91.25 116 ALA A O 1
ATOM 868 N N . MET A 1 117 ? -1.377 -9.523 2.998 1 90.5 117 MET A N 1
ATOM 869 C CA . MET A 1 117 ? -0.948 -10.711 3.729 1 90.5 117 MET A CA 1
ATOM 870 C C . MET A 1 117 ? -0.234 -11.688 2.801 1 90.5 117 MET A C 1
ATOM 872 O O . MET A 1 117 ? 0.748 -12.32 3.195 1 90.5 117 MET A O 1
ATOM 876 N N . LEU A 1 118 ? -0.772 -11.844 1.642 1 89.31 118 LEU A N 1
ATOM 877 C CA . LEU A 1 118 ? -0.111 -12.711 0.676 1 89.31 118 LEU A CA 1
ATOM 878 C C . LEU A 1 118 ? 1.298 -12.219 0.37 1 89.31 118 LEU A C 1
ATOM 880 O O . LEU A 1 118 ? 2.258 -12.992 0.411 1 89.31 118 LEU A O 1
ATOM 884 N N . SER A 1 119 ? 1.44 -10.914 0.097 1 88.25 119 SER A N 1
ATOM 885 C CA . SER A 1 119 ? 2.744 -10.32 -0.171 1 88.25 119 SER A CA 1
ATOM 886 C C . SER A 1 119 ? 3.691 -10.5 1.01 1 88.25 119 SER A C 1
ATOM 888 O O . SER A 1 119 ? 4.895 -10.703 0.822 1 88.25 119 SER A O 1
ATOM 890 N N . ARG A 1 120 ? 3.121 -10.43 2.186 1 88.12 120 ARG A N 1
ATOM 891 C CA . ARG A 1 120 ? 3.924 -10.641 3.387 1 88.12 120 ARG A CA 1
ATOM 892 C C . ARG A 1 120 ? 4.535 -12.039 3.396 1 88.12 120 ARG A C 1
ATOM 894 O O . ARG A 1 120 ? 5.73 -12.195 3.658 1 88.12 120 ARG A O 1
ATOM 901 N N . HIS A 1 121 ? 3.705 -13.008 3.129 1 88.19 121 HIS A N 1
ATOM 902 C CA . HIS A 1 121 ? 4.191 -14.383 3.156 1 88.19 121 HIS A CA 1
ATOM 903 C C . HIS A 1 121 ? 5.258 -14.609 2.092 1 88.19 121 HIS A C 1
ATOM 905 O O . HIS A 1 121 ? 6.273 -15.258 2.354 1 88.19 121 HIS A O 1
ATOM 911 N N . VAL A 1 122 ? 5.047 -14.023 1.021 1 84.06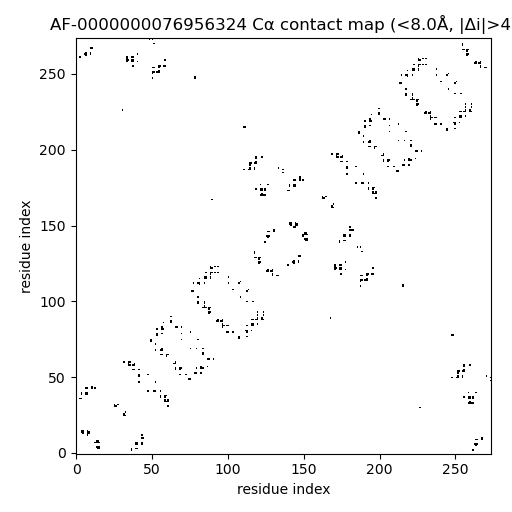 122 VAL A N 1
ATOM 912 C CA . VAL A 1 122 ? 5.969 -14.219 -0.094 1 84.06 122 VAL A CA 1
ATOM 913 C C . VAL A 1 122 ? 7.285 -13.492 0.192 1 84.06 122 VAL A C 1
ATOM 915 O O . VAL A 1 122 ? 8.367 -14.055 -0.011 1 84.06 122 VAL A O 1
ATOM 918 N N . ARG A 1 123 ? 7.266 -12.352 0.792 1 81.94 123 ARG A N 1
ATOM 919 C CA . ARG A 1 123 ? 8.453 -11.539 1.043 1 81.94 123 ARG A CA 1
ATOM 920 C C . ARG A 1 123 ? 9.273 -12.102 2.199 1 81.94 123 ARG A C 1
ATOM 922 O O . ARG A 1 123 ? 10.492 -11.953 2.232 1 81.94 123 ARG A O 1
ATOM 929 N N . ASN A 1 124 ? 8.555 -12.727 3.035 1 83.62 124 ASN A N 1
ATOM 930 C CA . ASN A 1 124 ? 9.258 -13.203 4.227 1 83.62 124 ASN A CA 1
ATOM 931 C C . ASN A 1 124 ? 9.68 -14.664 4.086 1 83.62 124 ASN A C 1
ATOM 933 O O . ASN A 1 124 ? 10.039 -15.305 5.074 1 83.62 124 ASN A O 1
ATOM 937 N N . GLY A 1 125 ? 9.531 -15.133 2.92 1 78.5 125 GLY A N 1
ATOM 938 C CA . GLY A 1 125 ? 10.047 -16.469 2.641 1 78.5 125 GLY A CA 1
ATOM 939 C C . GLY A 1 125 ? 9.188 -17.578 3.225 1 78.5 125 GLY A C 1
ATOM 940 O O . GLY A 1 125 ? 9.703 -18.562 3.75 1 78.5 125 GLY A O 1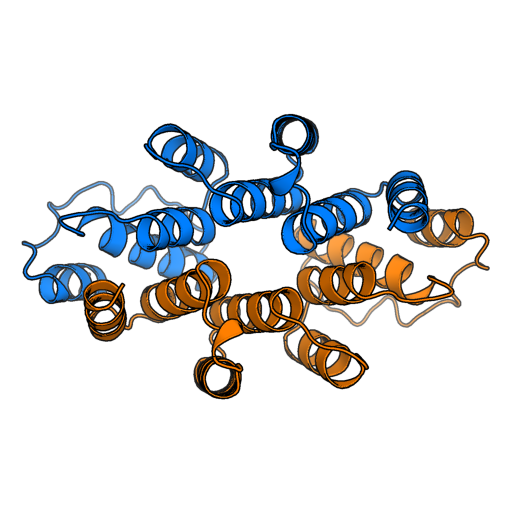
ATOM 941 N N . GLU A 1 126 ? 7.938 -17.281 3.244 1 85.12 126 GLU A N 1
ATOM 942 C CA . GLU A 1 126 ? 6.977 -18.281 3.701 1 85.12 126 GLU A CA 1
ATOM 943 C C . GLU A 1 126 ? 6.105 -18.766 2.549 1 85.12 126 GLU A C 1
ATOM 945 O O . GLU A 1 126 ? 4.879 -18.641 2.592 1 85.12 126 GLU A O 1
ATOM 950 N N . PRO A 1 127 ? 6.746 -19.438 1.584 1 80.5 127 PRO A N 1
ATOM 951 C CA . PRO A 1 127 ? 5.988 -19.828 0.391 1 80.5 127 PRO A CA 1
ATOM 952 C C . PRO A 1 127 ? 4.84 -20.781 0.705 1 80.5 127 PRO A C 1
ATOM 954 O O . PRO A 1 127 ? 3.791 -20.734 0.055 1 80.5 127 PRO A O 1
ATOM 957 N N . ASP A 1 128 ? 5.074 -21.625 1.698 1 82.38 128 ASP A N 1
ATOM 958 C CA . ASP A 1 128 ? 4.008 -22.547 2.061 1 82.38 128 ASP A CA 1
ATOM 959 C C . ASP A 1 128 ? 2.779 -21.797 2.572 1 82.38 128 ASP A C 1
ATOM 961 O O . ASP A 1 128 ? 1.646 -22.141 2.236 1 82.38 128 ASP A O 1
ATOM 965 N N . ARG A 1 129 ? 3.002 -20.844 3.305 1 84.19 129 ARG A N 1
ATOM 966 C CA . ARG A 1 129 ? 1.902 -20.047 3.828 1 84.19 129 ARG A CA 1
ATOM 967 C C . ARG A 1 129 ? 1.241 -19.234 2.719 1 84.19 129 ARG A C 1
ATOM 969 O O . ARG A 1 129 ? 0.023 -19.047 2.725 1 84.19 129 ARG A O 1
ATOM 976 N N . ALA A 1 130 ? 2.045 -18.812 1.805 1 87.19 130 ALA A N 1
ATOM 977 C CA . ALA A 1 130 ? 1.504 -18.094 0.653 1 87.19 130 ALA A CA 1
ATOM 978 C C . ALA A 1 130 ? 0.585 -19 -0.171 1 87.19 130 ALA A C 1
ATOM 980 O O . ALA A 1 130 ? -0.502 -18.578 -0.576 1 87.19 130 ALA A O 1
ATOM 981 N N . VAL A 1 131 ? 1.011 -20.219 -0.306 1 82.25 131 VAL A N 1
ATOM 982 C CA . VAL A 1 131 ? 0.232 -21.172 -1.083 1 82.25 131 VAL A CA 1
ATOM 983 C C . VAL A 1 131 ? -1.063 -21.516 -0.346 1 82.25 131 VAL A C 1
ATOM 985 O O . VAL A 1 131 ? -2.129 -21.594 -0.96 1 82.25 131 VAL A O 1
ATOM 988 N N . GLU A 1 132 ? -0.925 -21.719 0.914 1 84.94 132 GLU A N 1
ATOM 989 C CA . GLU A 1 132 ? -2.107 -22 1.725 1 84.94 132 GLU A CA 1
ATOM 990 C C . GLU A 1 132 ? -3.113 -20.859 1.642 1 84.94 132 GLU A C 1
ATOM 992 O O . GLU A 1 132 ? -4.316 -21.094 1.503 1 84.94 132 GLU A O 1
ATOM 997 N N . LEU A 1 133 ? -2.617 -19.703 1.692 1 83.44 133 LEU A N 1
ATOM 998 C CA . LEU A 1 133 ? -3.502 -18.547 1.624 1 83.44 133 LEU A CA 1
ATOM 999 C C . LEU A 1 133 ? -4.145 -18.438 0.246 1 83.44 133 LEU A C 1
ATOM 1001 O O . LEU A 1 133 ? -5.34 -18.156 0.135 1 83.44 133 LEU A O 1
ATOM 1005 N N . PHE A 1 134 ? -3.348 -18.719 -0.687 1 82.25 134 PHE A N 1
ATOM 1006 C CA . PHE A 1 134 ? -3.842 -18.641 -2.057 1 82.25 134 PHE A CA 1
ATOM 1007 C C . PHE A 1 134 ? -4.945 -19.656 -2.295 1 82.25 134 PHE A C 1
ATOM 1009 O O . PHE A 1 134 ? -5.895 -19.391 -3.039 1 82.25 134 PHE A O 1
ATOM 1016 N N . ALA A 1 135 ? -4.844 -20.688 -1.694 1 79.56 135 ALA A N 1
ATOM 1017 C CA . ALA A 1 135 ? -5.824 -21.766 -1.878 1 79.56 135 ALA A CA 1
ATOM 1018 C C . ALA A 1 135 ? -7.184 -21.359 -1.314 1 79.56 135 ALA A C 1
ATOM 1020 O O . ALA A 1 135 ? -8.219 -21.875 -1.735 1 79.56 135 ALA A O 1
ATOM 1021 N N . VAL A 1 136 ? -7.184 -20.453 -0.482 1 79.94 136 VAL A N 1
ATOM 1022 C CA . VAL A 1 136 ? -8.43 -20.062 0.158 1 79.94 136 VAL A CA 1
ATOM 1023 C C . VAL A 1 136 ? -9.008 -18.844 -0.553 1 79.94 136 VAL A C 1
ATOM 1025 O O . VAL A 1 136 ? -10.211 -18.562 -0.459 1 79.94 136 VAL A O 1
ATOM 1028 N N . LEU A 1 137 ? -8.125 -18.25 -1.266 1 75.81 137 LEU A N 1
ATOM 1029 C CA . LEU A 1 137 ? -8.562 -17.016 -1.923 1 75.81 137 LEU A CA 1
ATOM 1030 C C . LEU A 1 137 ? -9.258 -17.328 -3.242 1 75.81 137 LEU A C 1
ATOM 1032 O O . LEU A 1 137 ? -10.148 -16.578 -3.668 1 75.81 137 LEU A O 1
ATOM 1036 N N . MET B 1 1 ? 18.875 -20 -3.529 1 30.8 1 MET B N 1
ATOM 1037 C CA . MET B 1 1 ? 18.5 -21.125 -4.395 1 30.8 1 MET B CA 1
ATOM 1038 C C . MET B 1 1 ? 17.359 -21.922 -3.791 1 30.8 1 MET B C 1
ATOM 1040 O O . MET B 1 1 ? 16.422 -22.297 -4.496 1 30.8 1 MET B O 1
ATOM 1044 N N . ALA B 1 2 ? 17.578 -22.094 -2.613 1 40.56 2 ALA B N 1
ATOM 1045 C CA . ALA B 1 2 ? 16.688 -23 -1.89 1 40.56 2 ALA B CA 1
ATOM 1046 C C . ALA B 1 2 ? 15.281 -22.438 -1.777 1 40.56 2 ALA B C 1
ATOM 1048 O O . ALA B 1 2 ? 14.297 -23.156 -1.898 1 40.56 2 ALA B O 1
ATOM 1049 N N . SER B 1 3 ? 15.367 -21.156 -1.713 1 40.5 3 SER B N 1
ATOM 1050 C CA . SER B 1 3 ? 14.133 -20.453 -1.379 1 40.5 3 SER B CA 1
ATOM 1051 C C . SER B 1 3 ? 13.18 -20.406 -2.568 1 40.5 3 SER B C 1
ATOM 1053 O O . SER B 1 3 ? 11.977 -20.625 -2.414 1 40.5 3 SER B O 1
ATOM 1055 N N . ARG B 1 4 ? 13.68 -20.172 -3.873 1 45.66 4 ARG B N 1
ATOM 1056 C CA . ARG B 1 4 ? 12.898 -20.312 -5.094 1 45.66 4 ARG B CA 1
ATOM 1057 C C . ARG B 1 4 ? 12.352 -21.719 -5.254 1 45.66 4 ARG B C 1
ATOM 1059 O O . ARG B 1 4 ? 11.188 -21.906 -5.602 1 45.66 4 ARG B O 1
ATOM 1066 N N . ALA B 1 5 ? 13.273 -22.609 -4.984 1 46.34 5 ALA B N 1
ATOM 1067 C CA . ALA B 1 5 ? 12.906 -24.016 -5.094 1 46.34 5 ALA B CA 1
ATOM 1068 C C . ALA B 1 5 ? 11.773 -24.359 -4.133 1 46.34 5 ALA B C 1
ATOM 1070 O O . ALA B 1 5 ? 10.844 -25.094 -4.492 1 46.34 5 ALA B O 1
ATOM 1071 N N . LEU B 1 6 ? 11.906 -23.703 -3.031 1 45.28 6 LEU B N 1
ATOM 1072 C CA . LEU B 1 6 ? 10.891 -24.016 -2.027 1 45.28 6 LEU B CA 1
ATOM 1073 C C . LEU B 1 6 ? 9.547 -23.406 -2.406 1 45.28 6 LEU B C 1
ATOM 1075 O O . LEU B 1 6 ? 8.508 -24.047 -2.277 1 45.28 6 LEU B O 1
ATOM 1079 N N . ALA B 1 7 ? 9.555 -22.219 -2.924 1 49.78 7 ALA B N 1
ATOM 1080 C CA . ALA B 1 7 ? 8.289 -21.625 -3.354 1 49.78 7 ALA B CA 1
ATOM 1081 C C . ALA B 1 7 ? 7.66 -22.438 -4.477 1 49.78 7 ALA B C 1
ATOM 1083 O O . ALA B 1 7 ? 6.465 -22.75 -4.434 1 49.78 7 ALA B O 1
ATOM 1084 N N . ARG B 1 8 ? 8.531 -22.797 -5.367 1 51.22 8 ARG B N 1
ATOM 1085 C CA . ARG B 1 8 ? 8.047 -23.625 -6.465 1 51.22 8 ARG B CA 1
ATOM 1086 C C . ARG B 1 8 ? 7.574 -24.984 -5.953 1 51.22 8 ARG B C 1
ATOM 1088 O O . ARG B 1 8 ? 6.547 -25.5 -6.406 1 51.22 8 ARG B O 1
ATOM 1095 N N . ALA B 1 9 ? 8.391 -25.375 -5.094 1 50.59 9 ALA B N 1
ATOM 1096 C CA . ALA B 1 9 ? 8.016 -26.672 -4.551 1 50.59 9 ALA B CA 1
ATOM 1097 C C . ALA B 1 9 ? 6.68 -26.594 -3.814 1 50.59 9 ALA B C 1
ATOM 1099 O O . ALA B 1 9 ? 5.879 -27.531 -3.873 1 50.59 9 ALA B O 1
ATOM 1100 N N . ALA B 1 10 ? 6.52 -25.562 -3.234 1 53.94 10 ALA B N 1
ATOM 1101 C CA . ALA B 1 10 ? 5.293 -25.422 -2.457 1 53.94 10 ALA B CA 1
ATOM 1102 C C . ALA B 1 10 ? 4.062 -25.469 -3.359 1 53.94 10 ALA B C 1
ATOM 1104 O O . ALA B 1 10 ? 3.002 -25.938 -2.949 1 53.94 10 ALA B O 1
ATOM 1105 N N . TRP B 1 11 ? 4.285 -25.109 -4.609 1 55.78 11 TRP B N 1
ATOM 1106 C CA . TRP B 1 11 ? 3.193 -25.219 -5.57 1 55.78 11 TRP B CA 1
ATOM 1107 C C . TRP B 1 11 ? 3.389 -26.438 -6.477 1 55.78 11 TRP B C 1
ATOM 1109 O O . TRP B 1 11 ? 2.697 -26.578 -7.488 1 55.78 11 TRP B O 1
ATOM 1119 N N . GLY B 1 12 ? 4.418 -27.297 -6.055 1 51.91 12 GLY B N 1
ATOM 1120 C CA . GLY B 1 12 ? 4.738 -28.453 -6.863 1 51.91 12 GLY B CA 1
ATOM 1121 C C . GLY B 1 12 ? 5.41 -28.109 -8.172 1 51.91 12 GLY B C 1
ATOM 1122 O O . GLY B 1 12 ? 5.273 -28.828 -9.164 1 51.91 12 GLY B O 1
ATOM 1123 N N . LEU B 1 13 ? 5.891 -26.906 -8.109 1 51.56 13 LEU B N 1
ATOM 1124 C CA . LEU B 1 13 ? 6.441 -26.5 -9.398 1 51.56 13 LEU B CA 1
ATOM 1125 C C . LEU B 1 13 ? 7.906 -26.906 -9.516 1 51.56 13 LEU B C 1
ATOM 1127 O O . LEU B 1 13 ? 8.609 -27.016 -8.508 1 51.56 13 LEU B O 1
ATOM 1131 N N . PRO B 1 14 ? 8.406 -27.281 -10.766 1 47.06 14 PRO B N 1
ATOM 1132 C CA . PRO B 1 14 ? 9.805 -27.672 -10.992 1 47.06 14 PRO B CA 1
ATOM 1133 C C . PRO B 1 14 ? 10.781 -26.531 -10.703 1 47.06 14 PRO B C 1
ATOM 1135 O O . PRO B 1 14 ? 10.383 -25.359 -10.656 1 47.06 14 PRO B O 1
ATOM 1138 N N . PRO B 1 15 ? 12.062 -26.828 -10.336 1 45.5 15 PRO B N 1
ATOM 1139 C CA . PRO B 1 15 ? 13.086 -25.828 -10.062 1 45.5 15 PRO B CA 1
ATOM 1140 C C . PRO B 1 15 ? 13.188 -24.781 -11.172 1 45.5 15 PRO B C 1
ATOM 1142 O O . PRO B 1 15 ? 12.922 -25.078 -12.344 1 45.5 15 PRO B O 1
ATOM 1145 N N . PRO B 1 16 ? 13.078 -23.5 -10.734 1 40.03 16 PRO B N 1
ATOM 1146 C CA . PRO B 1 16 ? 13.18 -22.547 -11.844 1 40.03 16 PRO B CA 1
ATOM 1147 C C . PRO B 1 16 ? 14.336 -22.859 -12.797 1 40.03 16 PRO B C 1
ATOM 1149 O O . PRO B 1 16 ? 15.328 -23.453 -12.383 1 40.03 16 PRO B O 1
ATOM 1152 N N . SER B 1 17 ? 14.18 -22.906 -14.008 1 35.91 17 SER B N 1
ATOM 1153 C CA . SER B 1 17 ? 15.352 -22.891 -14.867 1 35.91 17 SER B CA 1
ATOM 1154 C C . SER B 1 17 ? 16.359 -21.828 -14.406 1 35.91 17 SER B C 1
ATOM 1156 O O . SER B 1 17 ? 15.977 -20.859 -13.734 1 35.91 17 SER B O 1
ATOM 1158 N N . PRO B 1 18 ? 17.734 -22.109 -14.523 1 30.72 18 PRO B N 1
ATOM 1159 C CA . PRO B 1 18 ? 18.781 -21.141 -14.156 1 30.72 18 PRO B CA 1
ATOM 1160 C C . PRO B 1 18 ? 18.406 -19.703 -14.477 1 30.72 18 PRO B C 1
ATOM 1162 O O . PRO B 1 18 ? 18.281 -19.344 -15.656 1 30.72 18 PRO B O 1
ATOM 1165 N N . PRO B 1 19 ? 17.484 -19.219 -14.219 1 31.78 19 PRO B N 1
ATOM 1166 C CA . PRO B 1 19 ? 17.219 -17.891 -14.773 1 31.78 19 PRO B CA 1
ATOM 1167 C C . PRO B 1 19 ? 18.422 -16.969 -14.719 1 31.78 19 PRO B C 1
ATOM 1169 O O . PRO B 1 19 ? 19.375 -17.219 -13.961 1 31.78 19 PRO B O 1
ATOM 1172 N N . ALA B 1 20 ? 18.531 -15.766 -15.508 1 28.03 20 ALA B N 1
ATOM 1173 C CA . ALA B 1 20 ? 19.375 -14.578 -15.492 1 28.03 20 ALA B CA 1
ATOM 1174 C C . ALA B 1 20 ? 19.547 -14.047 -14.07 1 28.03 20 ALA B C 1
ATOM 1176 O O . ALA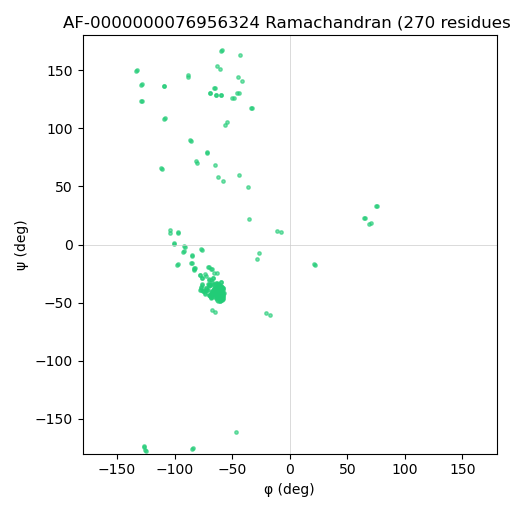 B 1 20 ? 18.594 -13.508 -13.477 1 28.03 20 ALA B O 1
ATOM 1177 N N . SER B 1 21 ? 20.016 -14.562 -13.078 1 28.64 21 SER B N 1
ATOM 1178 C CA . SER B 1 21 ? 20.594 -14.367 -11.758 1 28.64 21 SER B CA 1
ATOM 1179 C C . SER B 1 21 ? 21.141 -12.953 -11.594 1 28.64 21 SER B C 1
ATOM 1181 O O . SER B 1 21 ? 21.031 -12.359 -10.523 1 28.64 21 SER B O 1
ATOM 1183 N N . LYS B 1 22 ? 22.078 -12.523 -12.422 1 28.55 22 LYS B N 1
ATOM 1184 C CA . LYS B 1 22 ? 23.078 -11.461 -12.391 1 28.55 22 LYS B CA 1
ATOM 1185 C C . LYS B 1 22 ? 22.422 -10.086 -12.422 1 28.55 22 LYS B C 1
ATOM 1187 O O . LYS B 1 22 ? 23.047 -9.078 -12.078 1 28.55 22 LYS B O 1
ATOM 1192 N N . ALA B 1 23 ? 21.609 -9.914 -13.492 1 26.45 23 ALA B N 1
ATOM 1193 C CA . ALA B 1 23 ? 21.469 -8.516 -13.898 1 26.45 23 ALA B CA 1
ATOM 1194 C C . ALA B 1 23 ? 20.859 -7.68 -12.781 1 26.45 23 ALA B C 1
ATOM 1196 O O . ALA B 1 23 ? 20.656 -6.473 -12.938 1 26.45 23 ALA B O 1
ATOM 1197 N N . LEU B 1 24 ? 19.828 -8.281 -12.117 1 27.16 24 LEU B N 1
ATOM 1198 C CA . LEU B 1 24 ? 19.25 -7.145 -11.414 1 27.16 24 LEU B CA 1
ATOM 1199 C C . LEU B 1 24 ? 20.219 -6.578 -10.398 1 27.16 24 LEU B C 1
ATOM 1201 O O . LEU B 1 24 ? 20.75 -7.316 -9.562 1 27.16 24 LEU B O 1
ATOM 1205 N N . GLY B 1 25 ? 21.141 -6.066 -10.773 1 28.47 25 GLY B N 1
ATOM 1206 C CA . GLY B 1 25 ? 21.953 -5.082 -10.07 1 28.47 25 GLY B CA 1
ATOM 1207 C C . GLY B 1 25 ? 21.344 -4.617 -8.773 1 28.47 25 GLY B C 1
ATOM 1208 O O . GLY B 1 25 ? 21.562 -3.484 -8.344 1 28.47 25 GLY B O 1
ATOM 1209 N N . VAL B 1 26 ? 20.328 -5.301 -8.375 1 31.58 26 VAL B N 1
ATOM 1210 C CA . VAL B 1 26 ? 19.547 -4.82 -7.238 1 31.58 26 VAL B CA 1
ATOM 1211 C C . VAL B 1 26 ? 20.469 -4.641 -6.027 1 31.58 26 VAL B C 1
ATOM 1213 O O . VAL B 1 26 ? 21.297 -5.504 -5.734 1 31.58 26 VAL B O 1
ATOM 1216 N N . ASN B 1 27 ? 20.812 -3.625 -5.73 1 31.69 27 ASN B N 1
ATOM 1217 C CA . ASN B 1 27 ? 21.547 -3.277 -4.512 1 31.69 27 ASN B CA 1
ATOM 1218 C C . ASN B 1 27 ? 21.125 -4.152 -3.338 1 31.69 27 ASN B C 1
ATOM 1220 O O . ASN B 1 27 ? 19.953 -4.551 -3.24 1 31.69 27 ASN B O 1
ATOM 1224 N N . ASP B 1 28 ? 21.969 -4.984 -2.699 1 33.75 28 ASP B N 1
ATOM 1225 C CA . ASP B 1 28 ? 22.062 -5.863 -1.535 1 33.75 28 ASP B CA 1
ATOM 1226 C C . ASP B 1 28 ? 21.125 -5.402 -0.427 1 33.75 28 ASP B C 1
ATOM 1228 O O . ASP B 1 28 ? 21.312 -5.746 0.741 1 33.75 28 ASP B O 1
ATOM 1232 N N . ASP B 1 29 ? 20.484 -4.258 -0.538 1 37.09 29 ASP B N 1
ATOM 1233 C CA . ASP B 1 29 ? 19.797 -3.969 0.715 1 37.09 29 ASP B CA 1
ATOM 1234 C C . ASP B 1 29 ? 18.594 -4.898 0.911 1 37.09 29 ASP B C 1
ATOM 1236 O O . ASP B 1 29 ? 17.719 -4.98 0.047 1 37.09 29 ASP B O 1
ATOM 1240 N N . GLY B 1 30 ? 18.859 -6.301 1.417 1 46.34 30 GLY B N 1
ATOM 1241 C CA . GLY B 1 30 ? 17.984 -7.375 1.857 1 46.34 30 GLY B CA 1
ATOM 1242 C C . GLY B 1 30 ? 16.562 -7.238 1.345 1 46.34 30 GLY B C 1
ATOM 1243 O O . GLY B 1 30 ? 15.852 -8.234 1.192 1 46.34 30 GLY B O 1
ATOM 1244 N N . LYS B 1 31 ? 16.156 -6.047 0.866 1 55.53 31 LYS B N 1
ATOM 1245 C CA . LYS B 1 31 ? 14.828 -5.766 0.322 1 55.53 31 LYS B CA 1
ATOM 1246 C C . LYS B 1 31 ? 14.695 -6.297 -1.103 1 55.53 31 LYS B C 1
ATOM 1248 O O . LYS B 1 31 ? 13.672 -6.895 -1.456 1 55.53 31 LYS B O 1
ATOM 1253 N N . SER B 1 32 ? 15.609 -6.219 -1.898 1 61.31 32 SER B N 1
ATOM 1254 C CA . SER B 1 32 ? 15.578 -6.609 -3.303 1 61.31 32 SER B CA 1
ATOM 1255 C C . SER B 1 32 ? 15.492 -8.125 -3.453 1 61.31 32 SER B C 1
ATOM 1257 O O . SER B 1 32 ? 14.742 -8.633 -4.293 1 61.31 32 SER B O 1
ATOM 1259 N N . GLY B 1 33 ? 16.109 -8.734 -2.6 1 63.34 33 GLY B N 1
ATOM 1260 C CA . GLY B 1 33 ? 16.062 -10.188 -2.691 1 63.34 33 GLY B CA 1
ATOM 1261 C C . GLY B 1 33 ? 14.703 -10.773 -2.354 1 63.34 33 GLY B C 1
ATOM 1262 O O . GLY B 1 33 ? 14.242 -11.695 -3.021 1 63.34 33 GLY B O 1
ATOM 1263 N N . GLN B 1 34 ? 14.109 -10.148 -1.48 1 74.06 34 GLN B N 1
ATOM 1264 C CA . GLN B 1 34 ? 12.797 -10.609 -1.055 1 74.06 34 GLN B CA 1
ATOM 1265 C C . GLN B 1 34 ? 11.75 -10.367 -2.137 1 74.06 34 GLN B C 1
ATOM 1267 O O . GLN B 1 34 ? 10.891 -11.211 -2.385 1 74.06 34 GLN B O 1
ATOM 1272 N N . ALA B 1 35 ? 11.836 -9.297 -2.771 1 74.5 35 ALA B N 1
ATOM 1273 C CA . ALA B 1 35 ? 10.914 -8.977 -3.857 1 74.5 35 ALA B CA 1
ATOM 1274 C C . ALA B 1 35 ? 11.078 -9.945 -5.023 1 74.5 35 ALA B C 1
ATOM 1276 O O . ALA B 1 35 ? 10.094 -10.375 -5.629 1 74.5 35 ALA B O 1
ATOM 1277 N N . GLU B 1 36 ? 12.297 -10.266 -5.289 1 75.56 36 GLU B N 1
ATOM 1278 C CA . GLU B 1 36 ? 12.555 -11.203 -6.375 1 75.56 36 GLU B CA 1
ATOM 1279 C C . GLU B 1 36 ? 12 -12.586 -6.055 1 75.56 36 GLU B C 1
ATOM 1281 O O . GLU B 1 36 ? 11.43 -13.25 -6.926 1 75.56 36 GLU B O 1
ATOM 1286 N N . ARG B 1 37 ? 12.203 -12.969 -4.898 1 75.81 37 ARG B N 1
ATOM 1287 C CA . ARG B 1 37 ? 11.672 -14.258 -4.477 1 75.81 37 ARG B CA 1
ATOM 1288 C C . ARG B 1 37 ? 10.148 -14.266 -4.504 1 75.81 37 ARG B C 1
ATOM 1290 O O . ARG B 1 37 ? 9.531 -15.258 -4.891 1 75.81 37 ARG B O 1
ATOM 1297 N N . ALA B 1 38 ? 9.617 -13.219 -4.105 1 81.12 38 ALA B N 1
ATOM 1298 C CA . ALA B 1 38 ? 8.164 -13.078 -4.137 1 81.12 38 ALA B CA 1
ATOM 1299 C C . ALA B 1 38 ? 7.629 -13.219 -5.559 1 81.12 38 ALA B C 1
ATOM 1301 O O . ALA B 1 38 ? 6.648 -13.93 -5.797 1 81.12 38 ALA B O 1
ATOM 1302 N N . LEU B 1 39 ? 8.328 -12.68 -6.504 1 85.31 39 LEU B N 1
ATOM 1303 C CA . LEU B 1 39 ? 7.863 -12.695 -7.887 1 85.31 39 LEU B CA 1
ATOM 1304 C C . LEU B 1 39 ? 8.102 -14.062 -8.523 1 85.31 39 LEU B C 1
ATOM 1306 O O . LEU B 1 39 ? 7.367 -14.461 -9.43 1 85.31 39 LEU B O 1
ATOM 1310 N N . ASP B 1 40 ? 9.094 -14.734 -8 1 83 40 ASP B N 1
ATOM 1311 C CA . ASP B 1 40 ? 9.297 -16.109 -8.445 1 83 40 ASP B CA 1
ATOM 1312 C C . ASP B 1 40 ? 8.094 -16.984 -8.086 1 83 40 ASP B C 1
ATOM 1314 O O . ASP B 1 40 ? 7.68 -17.828 -8.883 1 83 40 ASP B O 1
ATOM 1318 N N . LEU B 1 41 ? 7.645 -16.766 -6.91 1 81.38 41 LEU B N 1
ATOM 1319 C CA . LEU B 1 41 ? 6.473 -17.531 -6.484 1 81.38 41 LEU B CA 1
ATOM 1320 C C . LEU B 1 41 ? 5.254 -17.156 -7.324 1 81.38 41 LEU B C 1
ATOM 1322 O O . LEU B 1 41 ? 4.48 -18.031 -7.723 1 81.38 41 LEU B O 1
ATOM 1326 N N . PHE B 1 42 ? 5.086 -15.992 -7.609 1 87.38 42 PHE B N 1
ATOM 1327 C CA . PHE B 1 42 ? 3.996 -15.523 -8.461 1 87.38 42 PHE B CA 1
ATOM 1328 C C . PHE B 1 42 ? 4.055 -16.188 -9.828 1 87.38 42 PHE B C 1
ATOM 1330 O O . PHE B 1 42 ? 3.035 -16.641 -10.352 1 87.38 42 PHE B O 1
ATOM 1337 N N . ASP B 1 43 ? 5.215 -16.234 -10.328 1 85.94 43 ASP B N 1
ATOM 1338 C CA . ASP B 1 43 ? 5.391 -16.812 -11.656 1 85.94 43 ASP B CA 1
ATOM 1339 C C . ASP B 1 43 ? 5.078 -18.312 -11.648 1 85.94 43 ASP B C 1
ATOM 1341 O O . ASP B 1 43 ? 4.582 -18.844 -12.641 1 85.94 43 ASP B O 1
ATOM 1345 N N . ALA B 1 44 ? 5.301 -18.859 -10.555 1 82.25 44 ALA B N 1
ATOM 1346 C CA . ALA B 1 44 ? 5.137 -20.312 -10.438 1 82.25 44 ALA B CA 1
ATOM 1347 C C . ALA B 1 44 ? 3.684 -20.672 -10.148 1 82.25 44 ALA B C 1
ATOM 1349 O O . ALA B 1 44 ? 3.299 -21.844 -10.258 1 82.25 44 ALA B O 1
ATOM 1350 N N . MET B 1 45 ? 2.844 -19.75 -9.875 1 81.88 45 MET B N 1
ATOM 1351 C CA . MET B 1 45 ? 1.443 -20.031 -9.57 1 81.88 45 MET B CA 1
ATOM 1352 C C . MET B 1 45 ? 0.707 -20.516 -10.812 1 81.88 45 MET B C 1
ATOM 1354 O O . MET B 1 45 ? 0.849 -19.938 -11.891 1 81.88 45 MET B O 1
ATOM 1358 N N . PRO B 1 46 ? 0.021 -21.594 -10.656 1 77.56 46 PRO B N 1
ATOM 1359 C CA . PRO B 1 46 ? -0.677 -22.156 -11.812 1 77.56 46 PRO B CA 1
ATOM 1360 C C . PRO B 1 46 ? -1.78 -21.234 -12.336 1 77.56 46 PRO B C 1
ATOM 1362 O O . PRO B 1 46 ? -2.016 -21.172 -13.547 1 77.56 46 PRO B O 1
ATOM 1365 N N . SER B 1 47 ? -2.504 -20.672 -11.492 1 83.06 47 SER B N 1
ATOM 1366 C CA . SER B 1 47 ? -3.527 -19.672 -11.805 1 83.06 47 SER B CA 1
ATOM 1367 C C . SER B 1 47 ? -3.357 -18.422 -10.953 1 83.06 47 SER B C 1
ATOM 1369 O O . SER B 1 47 ? -2.945 -18.5 -9.797 1 83.06 47 SER B O 1
ATOM 1371 N N . LYS B 1 48 ? -3.533 -17.375 -11.648 1 86.69 48 LYS B N 1
ATOM 1372 C CA . LYS B 1 48 ? -3.383 -16.109 -10.945 1 86.69 48 LYS B CA 1
ATOM 1373 C C . LYS B 1 48 ? -4.73 -15.414 -10.773 1 86.69 48 LYS B C 1
ATOM 1375 O O . LYS B 1 48 ? -5.359 -15.008 -11.75 1 86.69 48 LYS B O 1
ATOM 1380 N N . ASN B 1 49 ? -5.16 -15.43 -9.531 1 87.69 49 ASN B N 1
ATOM 1381 C CA . ASN B 1 49 ? -6.371 -14.672 -9.25 1 87.69 49 ASN B CA 1
ATOM 1382 C C . ASN B 1 49 ? -6.059 -13.203 -8.977 1 87.69 49 ASN B C 1
ATOM 1384 O O . ASN B 1 49 ? -4.914 -12.766 -9.125 1 87.69 49 ASN B O 1
ATOM 1388 N N . GLN B 1 50 ? -7.059 -12.414 -8.625 1 90.06 50 GLN B N 1
ATOM 1389 C CA . GLN B 1 50 ? -6.879 -10.977 -8.453 1 90.06 50 GLN B CA 1
ATOM 1390 C C . GLN B 1 50 ? -5.926 -10.672 -7.301 1 90.06 50 GLN B C 1
ATOM 1392 O O . GLN B 1 50 ? -5.109 -9.758 -7.391 1 90.06 50 GLN B O 1
ATOM 1397 N N . VAL B 1 51 ? -6.039 -11.438 -6.266 1 91.12 51 VAL B N 1
ATOM 1398 C CA . VAL B 1 51 ? -5.203 -11.211 -5.09 1 91.12 51 VAL B CA 1
ATOM 1399 C C . VAL B 1 51 ? -3.74 -11.477 -5.434 1 91.12 51 VAL B C 1
ATOM 1401 O O . VAL B 1 51 ? -2.854 -10.711 -5.051 1 91.12 51 VAL B O 1
ATOM 1404 N N . ALA B 1 52 ? -3.488 -12.516 -6.207 1 89.38 52 ALA B N 1
ATOM 1405 C CA . ALA B 1 52 ? -2.125 -12.852 -6.613 1 89.38 52 ALA B CA 1
ATOM 1406 C C . ALA B 1 52 ? -1.535 -11.773 -7.516 1 89.38 52 ALA B C 1
ATOM 1408 O O . ALA B 1 52 ? -0.372 -11.398 -7.363 1 89.38 52 ALA B O 1
ATOM 1409 N N . TRP B 1 53 ? -2.342 -11.305 -8.414 1 93.19 53 TRP B N 1
ATOM 1410 C CA . TRP B 1 53 ? -1.893 -10.234 -9.297 1 93.19 53 TRP B CA 1
ATOM 1411 C C . TRP B 1 53 ? -1.566 -8.969 -8.5 1 93.19 53 TRP B C 1
ATOM 1413 O O . TRP B 1 53 ? -0.534 -8.336 -8.727 1 93.19 53 TRP B O 1
ATOM 1423 N N . ASN B 1 54 ? -2.449 -8.648 -7.57 1 92.31 54 ASN B N 1
ATOM 1424 C CA . ASN B 1 54 ? -2.199 -7.465 -6.75 1 92.31 54 ASN B CA 1
ATOM 1425 C C . ASN B 1 54 ? -0.945 -7.629 -5.898 1 92.31 54 ASN B C 1
ATOM 1427 O O . ASN B 1 54 ? -0.198 -6.672 -5.691 1 92.31 54 ASN B O 1
ATOM 1431 N N . ALA B 1 55 ? -0.708 -8.82 -5.395 1 91.56 55 ALA B N 1
ATOM 1432 C CA . ALA B 1 55 ? 0.513 -9.078 -4.637 1 91.56 55 ALA B CA 1
ATOM 1433 C C . ALA B 1 55 ? 1.75 -8.914 -5.512 1 91.56 55 ALA B C 1
ATOM 1435 O O . ALA B 1 55 ? 2.773 -8.391 -5.062 1 91.56 55 ALA B O 1
ATOM 1436 N N . ALA B 1 56 ? 1.65 -9.336 -6.738 1 92.56 56 ALA B N 1
ATOM 1437 C CA . ALA B 1 56 ? 2.76 -9.172 -7.676 1 92.56 56 ALA B CA 1
ATOM 1438 C C . ALA B 1 56 ? 3.045 -7.691 -7.926 1 92.56 56 ALA B C 1
ATOM 1440 O O . ALA B 1 56 ? 4.203 -7.285 -8.023 1 92.56 56 ALA B O 1
ATOM 1441 N N . LEU B 1 57 ? 1.987 -6.887 -8.031 1 94 57 LEU B N 1
ATOM 1442 C CA . LEU B 1 57 ? 2.152 -5.445 -8.195 1 94 57 LEU B CA 1
ATOM 1443 C C . LEU B 1 57 ? 2.885 -4.844 -7.004 1 94 57 LEU B C 1
ATOM 1445 O O . LEU B 1 57 ? 3.816 -4.051 -7.176 1 94 57 LEU B O 1
ATOM 1449 N N . VAL B 1 58 ? 2.494 -5.238 -5.797 1 91.31 58 VAL B N 1
ATOM 1450 C CA . VAL B 1 58 ? 3.076 -4.738 -4.559 1 91.31 58 VAL B CA 1
ATOM 1451 C C . VAL B 1 58 ? 4.562 -5.09 -4.504 1 91.31 58 VAL B C 1
ATOM 1453 O O . VAL B 1 58 ? 5.379 -4.293 -4.039 1 91.31 58 VAL B O 1
ATOM 1456 N N . ASP B 1 59 ? 4.957 -6.23 -5.027 1 88.06 59 ASP B N 1
ATOM 1457 C CA . ASP B 1 59 ? 6.305 -6.758 -4.836 1 88.06 59 ASP B CA 1
ATOM 1458 C C . ASP B 1 59 ? 7.176 -6.5 -6.059 1 88.06 59 ASP B C 1
ATOM 1460 O O . ASP B 1 59 ? 8.352 -6.871 -6.082 1 88.06 59 ASP B O 1
ATOM 1464 N N . ALA B 1 60 ? 6.457 -5.793 -7.031 1 88.75 60 ALA B N 1
ATOM 1465 C CA . ALA B 1 60 ? 7.246 -5.445 -8.211 1 88.75 60 ALA B CA 1
ATOM 1466 C C . ALA B 1 60 ? 8.438 -4.566 -7.84 1 88.75 60 ALA B C 1
ATOM 1468 O O . ALA B 1 60 ? 8.281 -3.561 -7.141 1 88.75 60 ALA B O 1
ATOM 1469 N N . GLY B 1 61 ? 9.57 -4.848 -8.203 1 79.38 61 GLY B N 1
ATOM 1470 C CA . GLY B 1 61 ? 10.781 -4.133 -7.84 1 79.38 61 GLY B CA 1
ATOM 1471 C C . GLY B 1 61 ? 11.039 -2.914 -8.703 1 79.38 61 GLY B C 1
ATOM 1472 O O . GLY B 1 61 ? 11.844 -2.051 -8.344 1 79.38 61 GLY B O 1
ATOM 1473 N N . ARG B 1 62 ? 10.43 -2.891 -9.883 1 85.56 62 ARG B N 1
ATOM 1474 C CA . ARG B 1 62 ? 10.602 -1.772 -10.805 1 85.56 62 ARG B CA 1
ATOM 1475 C C . ARG B 1 62 ? 9.266 -1.305 -11.367 1 85.56 62 ARG B C 1
ATOM 1477 O O . ARG B 1 62 ? 8.336 -2.104 -11.523 1 85.56 62 ARG B O 1
ATOM 1484 N N . THR B 1 63 ? 9.266 -0.032 -11.633 1 89.44 63 THR B N 1
ATOM 1485 C CA . THR B 1 63 ? 8.055 0.565 -12.188 1 89.44 63 THR B CA 1
ATOM 1486 C C . THR B 1 63 ? 7.66 -0.129 -13.492 1 89.44 63 THR B C 1
ATOM 1488 O O . THR B 1 63 ? 6.48 -0.419 -13.711 1 89.44 63 THR B O 1
ATOM 1491 N N . GLU B 1 64 ? 8.625 -0.427 -14.344 1 90.88 64 GLU B N 1
ATOM 1492 C CA . GLU B 1 64 ? 8.344 -1.067 -15.625 1 90.88 64 GLU B CA 1
ATOM 1493 C C . GLU B 1 64 ? 7.754 -2.459 -15.43 1 90.88 64 GLU B C 1
ATOM 1495 O O . GLU B 1 64 ? 6.875 -2.879 -16.188 1 90.88 64 GLU B O 1
ATOM 1500 N N . GLN B 1 65 ? 8.195 -3.127 -14.508 1 91.12 65 GLN B N 1
ATOM 1501 C CA . GLN B 1 65 ? 7.672 -4.453 -14.195 1 91.12 65 GLN B CA 1
ATOM 1502 C C . GLN B 1 65 ? 6.238 -4.371 -13.68 1 91.12 65 GLN B C 1
ATOM 1504 O O . GLN B 1 65 ? 5.383 -5.156 -14.094 1 91.12 65 GLN B O 1
ATOM 1509 N N . ALA B 1 66 ? 5.988 -3.43 -12.844 1 94.38 66 ALA B N 1
ATOM 1510 C CA . ALA B 1 66 ? 4.637 -3.232 -12.328 1 94.38 66 ALA B CA 1
ATOM 1511 C C . ALA B 1 66 ? 3.666 -2.875 -13.445 1 94.38 66 ALA B C 1
ATOM 1513 O O . ALA B 1 66 ? 2.545 -3.387 -13.492 1 94.38 66 ALA B O 1
ATOM 1514 N N . LEU B 1 67 ? 4.145 -2.035 -14.352 1 94.88 67 LEU B N 1
ATOM 1515 C CA . LEU B 1 67 ? 3.311 -1.64 -15.484 1 94.88 67 LEU B CA 1
ATOM 1516 C C . LEU B 1 67 ? 3.006 -2.836 -16.375 1 94.88 67 LEU B C 1
ATOM 1518 O O . LEU B 1 67 ? 1.893 -2.961 -16.906 1 94.88 67 LEU B O 1
ATOM 1522 N N . SER B 1 68 ? 3.967 -3.676 -16.547 1 95.19 68 SER B N 1
ATOM 1523 C CA . SER B 1 68 ? 3.76 -4.891 -17.328 1 95.19 68 SER B CA 1
ATOM 1524 C C . SER B 1 68 ? 2.732 -5.805 -16.672 1 95.19 68 SER B C 1
ATOM 1526 O O . SER B 1 68 ? 1.821 -6.305 -17.344 1 95.19 68 SER B O 1
ATOM 1528 N N . PHE B 1 69 ? 2.85 -6.02 -15.375 1 95.12 69 PHE B N 1
ATOM 1529 C CA . PHE B 1 69 ? 1.88 -6.82 -14.641 1 95.12 69 PHE B CA 1
ATOM 1530 C C . PHE B 1 69 ? 0.482 -6.223 -14.758 1 95.12 69 PHE B C 1
ATOM 1532 O O . PHE B 1 69 ? -0.473 -6.93 -15.094 1 95.12 69 PHE B O 1
ATOM 1539 N N . PHE B 1 70 ? 0.428 -4.945 -14.562 1 95.88 70 PHE B N 1
ATOM 1540 C CA . PHE B 1 70 ? -0.853 -4.246 -14.602 1 95.88 70 PHE B CA 1
ATOM 1541 C C . PHE B 1 70 ? -1.522 -4.422 -15.961 1 95.88 70 PHE B C 1
ATOM 1543 O O . PHE B 1 70 ? -2.736 -4.625 -16.031 1 95.88 70 PHE B O 1
ATOM 1550 N N . SER B 1 71 ? -0.743 -4.379 -16.984 1 95.38 71 SER B N 1
ATOM 1551 C CA . SER B 1 71 ? -1.271 -4.527 -18.344 1 95.38 71 SER B CA 1
ATOM 1552 C C . SER B 1 71 ? -1.743 -5.953 -18.609 1 95.38 71 SER B C 1
ATOM 1554 O O . SER B 1 71 ? -2.695 -6.172 -19.359 1 95.38 71 SER B O 1
ATOM 1556 N N . GLU B 1 72 ? -1.176 -6.898 -18.016 1 94.69 72 GLU B N 1
ATOM 1557 C CA . GLU B 1 72 ? -1.474 -8.312 -18.234 1 94.69 72 GLU B CA 1
ATOM 1558 C C . GLU B 1 72 ? -2.697 -8.75 -17.438 1 94.69 72 GLU B C 1
ATOM 1560 O O . GLU B 1 72 ? -3.307 -9.781 -17.75 1 94.69 72 GLU B O 1
ATOM 1565 N N . MET B 1 73 ? -3.021 -8 -16.438 1 94.38 73 MET B N 1
ATOM 1566 C CA . MET B 1 73 ? -4.18 -8.359 -15.617 1 94.38 73 MET B CA 1
ATOM 1567 C C . MET B 1 73 ? -5.465 -8.289 -16.438 1 94.38 73 MET B C 1
ATOM 1569 O O . MET B 1 73 ? -5.762 -7.258 -17.047 1 94.38 73 MET B O 1
ATOM 1573 N N . SER B 1 74 ? -6.215 -9.328 -16.391 1 92.19 74 SER B N 1
ATOM 1574 C CA . SER B 1 74 ? -7.465 -9.383 -17.141 1 92.19 74 SER B CA 1
ATOM 1575 C C . SER B 1 74 ? -8.555 -8.555 -16.469 1 92.19 74 SER B C 1
ATOM 1577 O O . SER B 1 74 ? -9.414 -7.977 -17.141 1 92.19 74 SER B O 1
ATOM 1579 N N . LYS B 1 75 ? -8.523 -8.539 -15.172 1 90.94 75 LYS B N 1
ATOM 1580 C CA . LYS B 1 75 ? -9.477 -7.762 -14.383 1 90.94 75 LYS B CA 1
ATOM 1581 C C . LYS B 1 75 ? -8.758 -6.883 -13.359 1 90.94 75 LYS B C 1
ATOM 1583 O O . LYS B 1 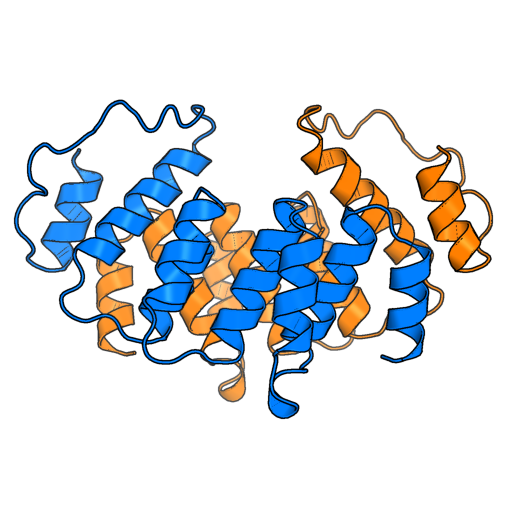75 ? -7.934 -7.371 -12.586 1 90.94 75 LYS B O 1
ATOM 1588 N N . LYS B 1 76 ? -9.086 -5.629 -13.516 1 90.56 76 LYS B N 1
ATOM 1589 C CA . LYS B 1 76 ? -8.531 -4.656 -12.57 1 90.56 76 LYS B CA 1
ATOM 1590 C C . LYS B 1 76 ? -9.617 -4.121 -11.641 1 90.56 76 LYS B C 1
ATOM 1592 O O . LYS B 1 76 ? -10.742 -3.861 -12.07 1 90.56 76 LYS B O 1
ATOM 1597 N N . ASN B 1 77 ? -9.242 -4.055 -10.43 1 87.38 77 ASN B N 1
ATOM 1598 C CA . ASN B 1 77 ? -10.164 -3.52 -9.438 1 87.38 77 ASN B CA 1
ATOM 1599 C C . ASN B 1 77 ? -9.531 -2.385 -8.633 1 87.38 77 ASN B C 1
ATOM 1601 O O . ASN B 1 77 ? -8.453 -1.901 -8.984 1 87.38 77 ASN B O 1
ATOM 1605 N N . ALA B 1 78 ? -10.188 -1.909 -7.656 1 87.56 78 ALA B N 1
ATOM 1606 C CA . ALA B 1 78 ? -9.734 -0.761 -6.879 1 87.56 78 ALA B CA 1
ATOM 1607 C C . ALA B 1 78 ? -8.359 -1.026 -6.27 1 87.56 78 ALA B C 1
ATOM 1609 O O . ALA B 1 78 ? -7.52 -0.126 -6.195 1 87.56 78 ALA B O 1
ATOM 1610 N N . ALA B 1 79 ? -8.141 -2.264 -5.84 1 90.56 79 ALA B N 1
ATOM 1611 C CA . ALA B 1 79 ? -6.852 -2.621 -5.242 1 90.56 79 ALA B CA 1
ATOM 1612 C C . ALA B 1 79 ? -5.73 -2.529 -6.273 1 90.56 79 ALA B C 1
ATOM 1614 O O . ALA B 1 79 ? -4.621 -2.094 -5.953 1 90.56 79 ALA B O 1
ATOM 1615 N N . SER B 1 80 ? -6 -2.918 -7.512 1 93.31 80 SER B N 1
ATOM 1616 C CA . SER B 1 80 ? -5.004 -2.855 -8.578 1 93.31 80 SER B CA 1
ATOM 1617 C C . SER B 1 80 ? -4.574 -1.417 -8.844 1 93.31 80 SER B C 1
ATOM 1619 O O . SER B 1 80 ? -3.381 -1.114 -8.875 1 93.31 80 SER B O 1
ATOM 1621 N N . TYR B 1 81 ? -5.582 -0.58 -8.969 1 92.56 81 TYR B N 1
ATOM 1622 C CA . TYR B 1 81 ? -5.305 0.822 -9.266 1 92.56 81 TYR B CA 1
ATOM 1623 C C . TYR B 1 81 ? -4.617 1.501 -8.086 1 92.56 81 TYR B C 1
ATOM 1625 O O . TYR B 1 81 ? -3.658 2.254 -8.273 1 92.56 81 TYR B O 1
ATOM 1633 N N . THR B 1 82 ? -5.113 1.194 -6.898 1 91.56 82 THR B N 1
ATOM 1634 C CA . THR B 1 82 ? -4.52 1.787 -5.703 1 91.56 82 THR B CA 1
ATOM 1635 C C . THR B 1 82 ? -3.045 1.412 -5.59 1 91.56 82 THR B C 1
ATOM 1637 O O . THR B 1 82 ? -2.203 2.266 -5.305 1 91.56 82 THR B O 1
ATOM 1640 N N . THR B 1 83 ? -2.768 0.146 -5.785 1 92.69 83 THR B N 1
ATOM 1641 C CA . THR B 1 83 ? -1.398 -0.349 -5.695 1 92.69 83 THR B CA 1
ATOM 1642 C C . THR B 1 83 ? -0.511 0.321 -6.742 1 92.69 83 THR B C 1
ATOM 1644 O O . THR B 1 83 ? 0.616 0.722 -6.441 1 92.69 83 THR B O 1
ATOM 1647 N N . MET B 1 84 ? -1.023 0.482 -7.914 1 94 84 MET B N 1
ATOM 1648 C CA . MET B 1 84 ? -0.249 1.084 -9 1 94 84 MET B CA 1
ATOM 1649 C C . MET B 1 84 ? 0.004 2.562 -8.727 1 94 84 MET B C 1
ATOM 1651 O O . MET B 1 84 ? 1.13 3.041 -8.875 1 94 84 MET B O 1
ATOM 1655 N N . ILE B 1 85 ? -1.06 3.258 -8.305 1 92 85 ILE B N 1
ATOM 1656 C CA . ILE B 1 85 ? -0.916 4.684 -8.023 1 92 85 ILE B CA 1
ATOM 1657 C C . ILE B 1 85 ? 0.074 4.887 -6.879 1 92 85 ILE B C 1
ATOM 1659 O O . ILE B 1 85 ? 0.952 5.75 -6.957 1 92 85 ILE B O 1
ATOM 1663 N N . GLY B 1 86 ? -0.082 4.082 -5.824 1 91.06 86 GLY B N 1
ATOM 1664 C CA . GLY B 1 86 ? 0.862 4.152 -4.723 1 91.06 86 GLY B CA 1
ATOM 1665 C C . GLY B 1 86 ? 2.297 3.895 -5.145 1 91.06 86 GLY B C 1
ATOM 1666 O O . GLY B 1 86 ? 3.207 4.625 -4.75 1 91.06 86 GLY B O 1
ATOM 1667 N N . GLY B 1 87 ? 2.506 2.842 -5.945 1 89.69 87 GLY B N 1
ATOM 1668 C CA . GLY B 1 87 ? 3.836 2.529 -6.441 1 89.69 87 GLY B CA 1
ATOM 1669 C C . GLY B 1 87 ? 4.422 3.627 -7.309 1 89.69 87 GLY B C 1
ATOM 1670 O O . GLY B 1 87 ? 5.594 3.977 -7.168 1 89.69 87 GLY B O 1
ATOM 1671 N N . LEU B 1 88 ? 3.643 4.191 -8.156 1 90.31 88 LEU B N 1
ATOM 1672 C CA . LEU B 1 88 ? 4.082 5.266 -9.039 1 90.31 88 LEU B CA 1
ATOM 1673 C C . LEU B 1 88 ? 4.441 6.512 -8.242 1 90.31 88 LEU B C 1
ATOM 1675 O O . LEU B 1 88 ? 5.367 7.242 -8.609 1 90.31 88 LEU B O 1
ATOM 1679 N N . SER B 1 89 ? 3.686 6.699 -7.16 1 84.62 89 SER B N 1
ATOM 1680 C CA . SER B 1 89 ? 3.971 7.828 -6.277 1 84.62 89 SER B CA 1
ATOM 1681 C C . SER B 1 89 ? 5.355 7.703 -5.652 1 84.62 89 SER B C 1
ATOM 1683 O O . SER B 1 89 ? 6.109 8.68 -5.598 1 84.62 89 SER B O 1
ATOM 1685 N N . HIS B 1 90 ? 5.719 6.52 -5.27 1 83.44 90 HIS B N 1
ATOM 1686 C CA . HIS B 1 90 ? 7.008 6.281 -4.637 1 83.44 90 HIS B CA 1
ATOM 1687 C C . HIS B 1 90 ? 8.141 6.359 -5.652 1 83.44 90 HIS B C 1
ATOM 1689 O O . HIS B 1 90 ? 9.266 6.75 -5.312 1 83.44 90 HIS B O 1
ATOM 1695 N N . ALA B 1 91 ? 7.766 6.09 -6.879 1 83.69 91 ALA B N 1
ATOM 1696 C CA . ALA B 1 91 ? 8.758 6.125 -7.945 1 83.69 91 ALA B CA 1
ATOM 1697 C C . ALA B 1 91 ? 8.828 7.504 -8.594 1 83.69 91 ALA B C 1
ATOM 1699 O O . ALA B 1 91 ? 9.602 7.723 -9.531 1 83.69 91 ALA B O 1
ATOM 1700 N N . ARG B 1 92 ? 7.984 8.445 -8.133 1 85.12 92 ARG B N 1
ATOM 1701 C CA . ARG B 1 92 ? 7.926 9.828 -8.602 1 85.12 92 ARG B CA 1
ATOM 1702 C C . ARG B 1 92 ? 7.5 9.898 -10.062 1 85.12 92 ARG B C 1
ATOM 1704 O O . ARG B 1 92 ? 7.945 10.781 -10.805 1 85.12 92 ARG B O 1
ATOM 1711 N N . ALA B 1 93 ? 6.812 8.805 -10.461 1 90.12 93 ALA B N 1
ATOM 1712 C CA . ALA B 1 93 ? 6.184 8.82 -11.773 1 90.12 93 ALA B CA 1
ATOM 1713 C C . ALA B 1 93 ? 4.855 9.57 -11.742 1 90.12 93 ALA B C 1
ATOM 1715 O O . ALA B 1 93 ? 3.797 8.984 -11.969 1 90.12 93 ALA B O 1
ATOM 1716 N N . VAL B 1 94 ? 4.891 10.852 -11.594 1 88.62 94 VAL B N 1
ATOM 1717 C CA . VAL B 1 94 ? 3.783 11.727 -11.219 1 88.62 94 VAL B CA 1
ATOM 1718 C C . VAL B 1 94 ? 2.746 11.758 -12.344 1 88.62 94 VAL B C 1
ATOM 1720 O O . VAL B 1 94 ? 1.551 11.594 -12.094 1 88.62 94 VAL B O 1
ATOM 1723 N N . THR B 1 95 ? 3.219 11.891 -13.555 1 91.5 95 THR B N 1
ATOM 1724 C CA . THR B 1 95 ? 2.297 12.016 -14.672 1 91.5 95 THR B CA 1
ATOM 1725 C C . THR B 1 95 ? 1.51 10.719 -14.875 1 91.5 95 THR B C 1
ATOM 1727 O O . THR B 1 95 ? 0.289 10.75 -15.039 1 91.5 95 THR B O 1
ATOM 1730 N N . THR B 1 96 ? 2.215 9.641 -14.781 1 92.25 96 THR B N 1
ATOM 1731 C CA . THR B 1 96 ? 1.57 8.344 -14.953 1 92.25 96 THR B CA 1
ATOM 1732 C C . THR B 1 96 ? 0.584 8.07 -13.828 1 92.25 96 THR B C 1
ATOM 1734 O O . THR B 1 96 ? -0.504 7.539 -14.055 1 92.25 96 THR B O 1
ATOM 1737 N N . ALA B 1 97 ? 0.931 8.422 -12.609 1 93.69 97 ALA B N 1
ATOM 1738 C CA . ALA B 1 97 ? 0.05 8.25 -11.461 1 93.69 97 ALA B CA 1
ATOM 1739 C C . ALA B 1 97 ? -1.237 9.055 -11.625 1 93.69 97 ALA B C 1
ATOM 1741 O O . ALA B 1 97 ? -2.33 8.547 -11.352 1 93.69 97 ALA B O 1
ATOM 1742 N N . HIS B 1 98 ? -1.137 10.266 -12.18 1 92.12 98 HIS B N 1
ATOM 1743 C CA . HIS B 1 98 ? -2.303 11.117 -12.383 1 92.12 98 HIS B CA 1
ATOM 1744 C C . HIS B 1 98 ? -3.223 10.539 -13.453 1 92.12 98 HIS B C 1
ATOM 1746 O O . HIS B 1 98 ? -4.445 10.57 -13.312 1 92.12 98 HIS B O 1
ATOM 1752 N N . ARG B 1 99 ? -2.578 10.086 -14.414 1 93.38 99 ARG B N 1
ATOM 1753 C CA . ARG B 1 99 ? -3.357 9.508 -15.508 1 93.38 99 ARG B CA 1
ATOM 1754 C C . ARG B 1 99 ? -4.156 8.305 -15.031 1 93.38 99 ARG B C 1
ATOM 1756 O O . ARG B 1 99 ? -5.336 8.156 -15.359 1 93.38 99 ARG B O 1
ATOM 1763 N N . LEU B 1 100 ? -3.555 7.512 -14.297 1 93.38 100 LEU B N 1
ATOM 1764 C CA . LEU B 1 100 ? -4.234 6.328 -13.789 1 93.38 100 LEU B CA 1
ATOM 1765 C C . LEU B 1 100 ? -5.371 6.719 -12.844 1 93.38 100 LEU B C 1
ATOM 1767 O O . LEU B 1 100 ? -6.453 6.129 -12.891 1 93.38 100 LEU B O 1
ATOM 1771 N N . PHE B 1 101 ? -5.09 7.715 -12.047 1 93.19 101 PHE B N 1
ATOM 1772 C CA . PHE B 1 101 ? -6.109 8.18 -11.109 1 93.19 101 PHE B CA 1
ATOM 1773 C C . PHE B 1 101 ? -7.312 8.742 -11.852 1 93.19 101 PHE B C 1
ATOM 1775 O O . PHE B 1 101 ? -8.461 8.5 -11.461 1 93.19 101 PHE B O 1
ATOM 1782 N N . ASP B 1 102 ? -7.035 9.406 -12.898 1 91.56 102 ASP B N 1
ATOM 1783 C CA . ASP B 1 102 ? -8.094 10.023 -13.688 1 91.56 102 ASP B CA 1
ATOM 1784 C C . ASP B 1 102 ? -8.922 8.961 -14.414 1 91.56 102 ASP B C 1
ATOM 1786 O O . ASP B 1 102 ? -10.078 9.211 -14.773 1 91.56 102 ASP B O 1
ATOM 1790 N N . GLN B 1 103 ? -8.422 7.812 -14.578 1 91.19 103 GLN B N 1
ATOM 1791 C CA . GLN B 1 103 ? -9.086 6.75 -15.328 1 91.19 103 GLN B CA 1
ATOM 1792 C C . GLN B 1 103 ? -9.93 5.867 -14.406 1 91.19 103 GLN B C 1
ATOM 1794 O O . GLN B 1 103 ? -10.672 5.008 -14.883 1 91.19 103 GLN B O 1
ATOM 1799 N N . LEU B 1 104 ? -9.844 6.105 -13.125 1 90.06 104 LEU B N 1
ATOM 1800 C CA . LEU B 1 104 ? -10.641 5.305 -12.203 1 90.06 104 LEU B CA 1
ATOM 1801 C C . LEU B 1 104 ? -12.125 5.574 -12.398 1 90.06 104 LEU B C 1
ATOM 1803 O O . LEU B 1 104 ? -12.531 6.715 -12.625 1 90.06 104 LEU B O 1
ATOM 1807 N N . PRO B 1 105 ? -12.883 4.457 -12.438 1 84 105 PRO B N 1
ATOM 1808 C CA . PRO B 1 105 ? -14.328 4.711 -12.328 1 84 105 PRO B CA 1
ATOM 1809 C C . PRO B 1 105 ? -14.695 5.43 -11.031 1 84 105 PRO B C 1
ATOM 1811 O O . PRO B 1 105 ? -13.891 5.492 -10.102 1 84 105 PRO B O 1
ATOM 1814 N N . LEU B 1 106 ? -15.852 5.926 -10.914 1 81.12 106 LEU B N 1
ATOM 1815 C CA . LEU B 1 106 ? -16.281 6.715 -9.766 1 81.12 106 LEU B CA 1
ATOM 1816 C C . LEU B 1 106 ? -16.156 5.91 -8.477 1 81.12 106 LEU B C 1
ATOM 1818 O O . LEU B 1 106 ? -15.727 6.441 -7.449 1 81.12 106 LEU B O 1
ATOM 1822 N N . ASP B 1 107 ? -16.5 4.625 -8.57 1 79.38 107 ASP B N 1
ATOM 1823 C CA . ASP B 1 107 ? -16.422 3.783 -7.387 1 79.38 107 ASP B CA 1
ATOM 1824 C C . ASP B 1 107 ? -14.977 3.404 -7.074 1 79.38 107 ASP B C 1
ATOM 1826 O O . ASP B 1 107 ? -14.695 2.854 -6.008 1 79.38 107 ASP B O 1
ATOM 1830 N N . GLY B 1 108 ? -14.156 3.844 -8 1 85.62 108 GLY B N 1
ATOM 1831 C CA . GLY B 1 108 ? -12.734 3.6 -7.789 1 85.62 108 GLY B CA 1
ATOM 1832 C C . GLY B 1 108 ? -12.07 4.656 -6.926 1 85.62 108 GLY B C 1
ATOM 1833 O O . GLY B 1 108 ? -10.969 4.441 -6.414 1 85.62 108 GLY B O 1
ATOM 1834 N N . HIS B 1 109 ? -12.828 5.789 -6.797 1 87.88 109 HIS B N 1
ATOM 1835 C CA . HIS B 1 109 ? -12.352 6.848 -5.914 1 87.88 109 HIS B CA 1
ATOM 1836 C C . HIS B 1 109 ? -12.797 6.602 -4.477 1 87.88 109 HIS B C 1
ATOM 1838 O O . HIS B 1 109 ? -13.867 7.055 -4.066 1 87.88 109 HIS B O 1
ATOM 1844 N N . ASN B 1 110 ? -11.953 5.898 -3.803 1 86.94 110 ASN B N 1
ATOM 1845 C CA . ASN B 1 110 ? -12.234 5.539 -2.418 1 86.94 110 ASN B CA 1
ATOM 1846 C C . ASN B 1 110 ? -11.102 5.957 -1.488 1 86.94 110 ASN B C 1
ATOM 1848 O O . ASN B 1 110 ? -10.148 6.605 -1.921 1 86.94 110 ASN B O 1
ATOM 1852 N N . VAL B 1 111 ? -11.219 5.637 -0.259 1 88.5 111 VAL B N 1
ATOM 1853 C CA . VAL B 1 111 ? -10.273 6.121 0.743 1 88.5 111 VAL B CA 1
ATOM 1854 C C . VAL B 1 111 ? -8.859 5.66 0.388 1 88.5 111 VAL B C 1
ATOM 1856 O O . VAL B 1 111 ? -7.891 6.379 0.627 1 88.5 111 VAL B O 1
ATOM 1859 N N . PHE B 1 112 ? -8.68 4.496 -0.228 1 90.69 112 PHE B N 1
ATOM 1860 C CA . PHE B 1 112 ? -7.371 3.963 -0.568 1 90.69 112 PHE B CA 1
ATOM 1861 C C . PHE B 1 112 ? -6.727 4.777 -1.683 1 90.69 112 PHE B C 1
ATOM 1863 O O . PHE B 1 112 ? -5.562 5.18 -1.574 1 90.69 112 PHE B O 1
ATOM 1870 N N . THR B 1 113 ? -7.547 5.113 -2.707 1 91.44 113 THR B N 1
ATOM 1871 C CA . THR B 1 113 ? -6.973 5.824 -3.842 1 91.44 113 THR B CA 1
ATOM 1872 C C . THR B 1 113 ? -6.75 7.297 -3.5 1 91.44 113 THR B C 1
ATOM 1874 O O . THR B 1 113 ? -5.762 7.895 -3.924 1 91.44 113 THR B O 1
ATOM 1877 N N . TRP B 1 114 ? -7.703 7.844 -2.721 1 90.62 114 TRP B N 1
ATOM 1878 C CA . TRP B 1 114 ? -7.496 9.219 -2.277 1 90.62 114 TRP B CA 1
ATOM 1879 C C . TRP B 1 114 ? -6.258 9.32 -1.393 1 90.62 114 TRP B C 1
ATOM 1881 O O . TRP B 1 114 ? -5.492 10.281 -1.499 1 90.62 114 TRP B O 1
ATOM 1891 N N . THR B 1 115 ? -6.051 8.367 -0.552 1 89.94 115 THR B N 1
ATOM 1892 C CA . THR B 1 115 ? -4.871 8.336 0.305 1 89.94 115 THR B CA 1
ATOM 1893 C C . THR B 1 115 ? -3.596 8.25 -0.531 1 89.94 115 THR B C 1
ATOM 1895 O O . THR B 1 115 ? -2.621 8.961 -0.259 1 89.94 115 THR B O 1
ATOM 1898 N N . ALA B 1 116 ? -3.615 7.379 -1.523 1 91.12 116 ALA B N 1
ATOM 1899 C CA . ALA B 1 116 ? -2.455 7.234 -2.398 1 91.12 116 ALA B CA 1
ATOM 1900 C C . ALA B 1 116 ? -2.141 8.547 -3.111 1 91.12 116 ALA B C 1
ATOM 1902 O O . ALA B 1 116 ? -0.975 8.93 -3.23 1 91.12 116 ALA B O 1
ATOM 1903 N N . MET B 1 117 ? -3.18 9.281 -3.504 1 90.44 117 MET B N 1
ATOM 1904 C CA . MET B 1 117 ? -2.984 10.531 -4.23 1 90.44 117 MET B CA 1
ATOM 1905 C C . MET B 1 117 ? -2.482 11.633 -3.295 1 90.44 117 MET B C 1
ATOM 1907 O O . MET B 1 117 ? -1.639 12.438 -3.682 1 90.44 117 MET B O 1
ATOM 1911 N N . LEU B 1 118 ? -3.061 11.68 -2.15 1 89.31 118 LEU B N 1
ATOM 1912 C CA . LEU B 1 118 ? -2.59 12.664 -1.177 1 89.31 118 LEU B CA 1
ATOM 1913 C C . LEU B 1 118 ? -1.114 12.445 -0.857 1 89.31 118 LEU B C 1
ATOM 1915 O O . LEU B 1 118 ? -0.321 13.391 -0.891 1 89.31 118 LEU B O 1
ATOM 1919 N N . SER B 1 119 ? -0.731 11.195 -0.58 1 88.25 119 SER B N 1
ATOM 1920 C CA . SER B 1 119 ? 0.661 10.859 -0.297 1 88.25 119 SER B CA 1
ATOM 1921 C C . SER B 1 119 ? 1.566 11.227 -1.468 1 88.25 119 SER B C 1
ATOM 1923 O O . SER B 1 119 ? 2.705 11.656 -1.267 1 88.25 119 SER B O 1
ATOM 1925 N N . ARG B 1 120 ? 1.034 11.047 -2.643 1 87.94 120 ARG B N 1
ATOM 1926 C CA . ARG B 1 120 ? 1.795 11.406 -3.836 1 87.94 120 ARG B CA 1
ATOM 1927 C C . ARG B 1 120 ? 2.127 12.898 -3.842 1 87.94 120 ARG B C 1
ATOM 1929 O O . ARG B 1 120 ? 3.27 13.281 -4.09 1 87.94 120 ARG B O 1
ATOM 1936 N N . HIS B 1 121 ? 1.114 13.68 -3.596 1 88.31 121 HIS B N 1
ATOM 1937 C CA . HIS B 1 121 ? 1.321 15.125 -3.623 1 88.31 121 HIS B CA 1
ATOM 1938 C C . HIS B 1 121 ? 2.312 15.555 -2.547 1 88.31 121 HIS B C 1
ATOM 1940 O O . HIS B 1 121 ? 3.186 16.391 -2.801 1 88.31 121 HIS B O 1
ATOM 1946 N N . VAL B 1 122 ? 2.213 14.938 -1.468 1 84.12 122 VAL B N 1
ATOM 1947 C CA . VAL B 1 122 ? 3.068 15.312 -0.345 1 84.12 122 VAL B CA 1
ATOM 1948 C C . VAL B 1 122 ? 4.5 14.859 -0.619 1 84.12 122 VAL B C 1
ATOM 1950 O O . VAL B 1 122 ? 5.449 15.617 -0.403 1 84.12 122 VAL B O 1
ATOM 1953 N N . ARG B 1 123 ? 4.723 13.727 -1.229 1 81.88 123 ARG B N 1
ATOM 1954 C CA . ARG B 1 123 ? 6.043 13.164 -1.469 1 81.88 123 ARG B CA 1
ATOM 1955 C C . ARG B 1 123 ? 6.75 13.875 -2.617 1 81.88 123 ARG B C 1
ATOM 1957 O O . ARG B 1 123 ? 7.977 13.969 -2.637 1 81.88 123 ARG B O 1
ATOM 1964 N N . ASN B 1 124 ? 5.938 14.352 -3.461 1 83.56 124 ASN B N 1
ATOM 1965 C CA . ASN B 1 124 ? 6.543 14.945 -4.645 1 83.56 124 ASN B CA 1
ATOM 1966 C C . ASN B 1 124 ? 6.664 16.469 -4.508 1 83.56 124 ASN B C 1
ATOM 1968 O O . ASN B 1 124 ? 6.898 17.172 -5.496 1 83.56 124 ASN B O 1
ATOM 1972 N N . GLY B 1 125 ? 6.422 16.891 -3.344 1 78.56 125 GLY B N 1
ATOM 1973 C CA . GLY B 1 125 ? 6.664 18.297 -3.061 1 78.56 125 GLY B CA 1
ATOM 1974 C C . GLY B 1 125 ? 5.613 19.219 -3.652 1 78.56 125 GLY B C 1
ATOM 1975 O O . GLY B 1 125 ? 5.938 20.281 -4.176 1 78.56 125 GLY B O 1
ATOM 1976 N N . GLU B 1 126 ? 4.441 18.688 -3.672 1 85.25 126 GLU B N 1
ATOM 1977 C CA . GLU B 1 126 ? 3.311 19.484 -4.137 1 85.25 126 GLU B CA 1
ATOM 1978 C C . GLU B 1 126 ? 2.352 19.797 -2.994 1 85.25 126 GLU B C 1
ATOM 1980 O O . GLU B 1 126 ? 1.176 19.438 -3.045 1 85.25 126 GLU B O 1
ATOM 1985 N N . PRO B 1 127 ? 2.84 20.594 -2.021 1 80.44 127 PRO B N 1
ATOM 1986 C CA . PRO B 1 127 ? 2.016 20.828 -0.833 1 80.44 127 PRO B CA 1
ATOM 1987 C C . PRO B 1 127 ? 0.705 21.531 -1.156 1 80.44 127 PRO B C 1
ATOM 1989 O O . PRO B 1 127 ? -0.316 21.281 -0.511 1 80.44 127 PRO B O 1
ATOM 1992 N N . ASP B 1 128 ? 0.793 22.406 -2.154 1 82.31 128 ASP B N 1
ATOM 1993 C CA . ASP B 1 128 ? -0.432 23.109 -2.523 1 82.31 128 ASP B CA 1
ATOM 1994 C C . ASP B 1 128 ? -1.487 22.125 -3.043 1 82.31 128 ASP B C 1
ATOM 1996 O O . ASP B 1 128 ? -2.668 22.25 -2.713 1 82.31 128 ASP B O 1
ATOM 2000 N N . ARG B 1 129 ? -1.079 21.203 -3.766 1 84.44 129 ARG B N 1
ATOM 2001 C CA . ARG B 1 129 ? -2 20.203 -4.293 1 84.44 129 ARG B CA 1
ATOM 2002 C C . ARG B 1 129 ? -2.498 19.281 -3.188 1 84.44 129 ARG B C 1
ATOM 2004 O O . ARG B 1 129 ? -3.656 18.859 -3.197 1 84.44 129 ARG B O 1
ATOM 2011 N N . ALA B 1 130 ? -1.646 19.047 -2.287 1 87.31 130 ALA B N 1
ATOM 2012 C CA . ALA B 1 130 ? -2.043 18.25 -1.138 1 87.31 130 ALA B CA 1
ATOM 2013 C C . ALA B 1 130 ? -3.121 18.953 -0.318 1 87.31 130 ALA B C 1
ATOM 2015 O O . ALA B 1 130 ? -4.109 18.328 0.081 1 87.31 130 ALA B O 1
ATOM 2016 N N . VAL B 1 131 ? -2.939 20.234 -0.182 1 82.19 131 VAL B N 1
ATOM 2017 C CA . VAL B 1 131 ? -3.893 21.016 0.591 1 82.19 131 VAL B CA 1
ATOM 2018 C C . VAL B 1 131 ? -5.223 21.094 -0.153 1 82.19 131 VAL B C 1
ATOM 2020 O O . VAL B 1 131 ? -6.289 20.984 0.455 1 82.19 131 VAL B O 1
ATOM 2023 N N . GLU B 1 132 ? -5.121 21.328 -1.398 1 84.88 132 GLU B N 1
ATOM 2024 C CA . GLU B 1 132 ? -6.328 21.375 -2.217 1 84.88 132 GLU B CA 1
ATOM 2025 C C . GLU B 1 132 ? -7.098 20.062 -2.139 1 84.88 132 GLU B C 1
ATOM 2027 O O . GLU B 1 132 ? -8.32 20.062 -2.006 1 84.88 132 GLU B O 1
ATOM 2032 N N . LEU B 1 133 ? -6.391 19.031 -2.188 1 83.5 133 LEU B N 1
ATOM 2033 C CA . LEU B 1 133 ? -7.031 17.719 -2.125 1 83.5 133 LEU B CA 1
ATOM 2034 C C . LEU B 1 133 ? -7.645 17.484 -0.75 1 83.5 133 LEU B C 1
ATOM 2036 O O . LEU B 1 133 ? -8.766 16.984 -0.646 1 83.5 133 LEU B O 1
ATOM 2040 N N . PHE B 1 134 ? -6.934 17.906 0.186 1 82.38 134 PHE B N 1
ATOM 2041 C CA . PHE B 1 134 ? -7.41 17.719 1.552 1 82.38 134 PHE B CA 1
ATOM 2042 C C . PHE B 1 134 ? -8.695 18.516 1.785 1 82.38 134 PHE B C 1
ATOM 2044 O O . PHE B 1 134 ? -9.578 18.062 2.512 1 82.38 134 PHE B O 1
ATOM 2051 N N . ALA B 1 135 ? -8.773 19.562 1.19 1 79.56 135 ALA B N 1
ATOM 2052 C CA . ALA B 1 135 ? -9.945 20.422 1.369 1 79.56 135 ALA B CA 1
ATOM 2053 C C . ALA B 1 135 ? -11.195 19.766 0.794 1 79.56 135 ALA B C 1
ATOM 2055 O O . ALA B 1 135 ? -12.312 20.078 1.215 1 79.56 135 ALA B O 1
ATOM 2056 N N . VAL B 1 136 ? -11.008 18.875 -0.056 1 79.88 136 VAL B N 1
ATOM 2057 C CA . VAL B 1 136 ? -12.156 18.25 -0.706 1 79.88 136 VAL B CA 1
ATOM 2058 C C . VAL B 1 136 ? -12.492 16.938 -0.002 1 79.88 136 VAL B C 1
ATOM 2060 O O . VAL B 1 136 ? -13.617 16.438 -0.116 1 79.88 136 VAL B O 1
ATOM 2063 N N . LEU B 1 137 ? -11.523 16.531 0.723 1 75.88 137 LEU B N 1
ATOM 2064 C CA . LEU B 1 137 ? -11.719 15.25 1.385 1 75.88 137 LEU B CA 1
ATOM 2065 C C . LEU B 1 137 ? -12.469 15.43 2.701 1 75.88 137 LEU B C 1
ATOM 2067 O O . LEU B 1 137 ? -13.242 14.555 3.1 1 75.88 137 LEU B O 1
#

InterPro domains:
  IPR002885 Pentatricopeptide repeat [PF01535] (30-49)
  IPR002885 Pentatricopeptide repeat [PF01535] (56-77)
  IPR002885 Pentatricopeptide repeat [PF01535] (80-108)
  IPR002885 Pentatricopeptide repeat [PF01535] (112-134)
  IPR002885 Pentatricopeptide repeat [PS51375] (110-137)
  IPR002885 Pentatricopeptide repeat [TIGR00756] (112-134)
  IPR011990 Tetratricopeptide-like helical domain superfamily [G3DSA:1.25.40.10] (25-137)
  IPR046960 Pentatricopeptide repeat-containing protein At4g14850-like, plant [PTHR47926] (59-135)

Foldseek 3Di:
DVLLCVLLVVVPHPRPDPPPPPPVPPDPPVLLVVLVSLVSSLVSDPDADPVSLLSNLQSPPDLVSNVVSLVPDPDDDLSSLLSNLLVCLVVLVLVVSVVSLVPDDPVSPDPSNLVSVLSSCVSNVNVVVNVVSVVVD/DVLLCVLLVVVPHHRPDPPPPPPPPPPPPVLLVVLVSLVSSLVSDPDDDPVSLLSNLQSPPDLVSNVVSLVPDPDDDLSSLLSNLLVCLVVLVLVVSVVSLVPDDPVSPDPSNLVSVLSSCVSNVNVVVNVVSVVVD

Nearest PDB structures (foldseek):
  6ait-assembly1_B  TM=5.446E-01  e=6.433E-01  Escherichia coli K-12
  5a31-assembly1_Y  TM=4.194E-01  e=4.284E-01  Homo sapiens
  8c6j-assembly1_T  TM=6.155E-01  e=2.178E+00  Homo sapiens
  6frk-assembly1_r  TM=5.963E-01  e=3.108E+00  Canis lupus familiaris
  8qvx-assembly1_B  TM=5.446E-01  e=3.440E+00  Homo sapiens

Radius of gyration: 18.81 Å; Cα contacts (8 Å, |Δi|>4): 346; chains: 2; bounding box: 40×58×36 Å

Sequence (274 aa):
MASRALARAAWGLPPPSPPASKALGVNDDGKSGQAERALDLFDAMPSKNQVAWNAALVDAGRTEQALSFFSEMSKKNAASYTTMIGGLSHARAVTTAHRLFDQLPLDGHNVFTWTAMLSRHVRNGEPDRAVELFAVLMASRALARAAWGLPPPSPPASKALGVNDDGKSGQAERALDLFDAMPSKNQVAWNAALVDAGRTEQALSFFSEMSKKNAASYTTMIGGLSHARAVTTAHRLFDQLPLDGHNVFTWTAMLSRHVRNGEPDRAVELFAVL

Solvent-accessible surface area (backbone atoms only — not comparable to full-atom values): 14951 Å² total; per-residue (Å²): 112,64,63,53,35,45,25,16,42,54,68,70,32,73,66,72,71,84,67,90,76,70,70,71,68,55,62,80,63,73,59,45,58,23,27,52,46,28,46,48,38,58,68,51,44,90,68,77,51,67,47,54,50,40,20,45,47,70,38,38,88,42,72,68,54,28,51,52,51,59,67,66,49,91,69,82,50,57,58,45,52,29,49,49,32,36,52,24,36,77,67,65,38,57,68,62,27,50,51,54,60,69,65,45,53,76,86,39,67,37,67,56,37,51,17,31,51,42,37,28,24,30,45,69,70,31,34,58,58,27,46,56,51,54,73,73,104,112,64,63,57,35,43,25,18,42,57,67,69,33,71,66,71,70,87,59,94,75,71,70,72,70,59,62,81,61,74,58,46,60,24,28,51,47,27,47,48,37,57,68,50,44,90,70,78,51,67,47,54,50,40,22,45,47,71,39,38,86,40,71,69,54,27,52,51,52,61,68,67,48,89,69,80,50,56,58,43,53,29,49,49,32,37,49,24,36,78,68,66,37,56,68,61,28,49,53,55,59,70,65,46,54,75,84,40,66,36,69,57,37,51,16,31,50,42,37,27,24,28,44,69,70,31,36,58,57,26,46,56,50,53,72,73,102